Protein AF-0000000080285021 (afdb_homodimer)

Radius of gyration: 24.45 Å; Cα contacts (8 Å, |Δi|>4): 411; chains: 2; bounding box: 33×87×57 Å

InterPro domains:
  IPR049575 Anti-sigma factor RsiG/AmfC-like [cd21107] (28-171)
  IPR055209 RsiG-like domain [PF22802] (20-83)
  IPR055209 RsiG-like domain [PF22802] (119-180)

Foldseek 3Di:
DPDAQQPDDDLLNPLLHPCLLPPLVVDDPVVLVVSLVSLQLVLQQLLLLLLVLQLLLVLLVVLVVCVVVVHPDASVNCSVVSCVVSVNDDPPDPDPDDDRHHPCNVVSNQVLCVLLPNDDSNCSNVDDPVSSVVSNVSSVVVSVVSVVSSVSSVVSSVSSVVSVVVVVVVVVVVVVVVVVVVVPDDD/DPDAQAPDDDLLNPLLHDCLLPPLVVDDPVVLVVSLVSLVLVLQQLLLLLLVLQLLLVLLVVLVVCVVVVHPDASVNCSVVSCVVSVNDDPPDPDPDDDRHRPCNVVSNQVLCVLLPNDDSNCSNVDDPVSSVVSNVSSVVVSVVSVVSSVSSVVSSVSSVVSVVVVVVVVVVVVVVVVVVVVPDDD

Secondary structure (DSSP, 8-state):
-----TTSSSHHHHHTSTTTTTTGGGS-HHHHHHHHHHHHHHHHHHHHHHHHHHHHHHHHHHHHHHHHHT----HHHHHHHHHHHTT-SB------B-PPPPS-HHHHHHHHHHTTTS--GGGGGGS-HHHHHHHHHHHHHHHHHHHHHHHHHHHHHHHHHHHHHHHHHHHHHHHHHHHHHHHTS--/-----TTSSSHHHHHTSTTTTTTGGGS-HHHHHHHHHHHHHHHHHHHHHHHHHHHHHHHHHHHHHHHHHT----HHHHHHHHHHHTT-SB------B-----S-HHHHHHHHHHTTTS--GGGGGGS-HHHHHHHHHHHHHHHHHHHHHHHHHHHHHHHHHHHHHHHHHHHHHHHHHHHHHHHTS--

Nearest PDB structures (foldseek):
  6pfv-assembly3_E  TM=7.179E-01  e=1.101E-06  Streptomyces venezuelae ATCC 10712
  8f7n-assembly1_A-2  TM=3.269E-01  e=9.264E+00  Sinorhizobium meliloti
  8omv-assembly3_E-2  TM=2.770E-01  e=6.294E+00  Homo sapiens
  8omv-assembly3_E-2  TM=2.578E-01  e=6.625E+00  Homo sapiens

Organism: Amycolatopsis orientalis (NCBI:txid31958)

Solvent-accessible surface area (backbone atoms only — not comparable to full-atom values): 20432 Å² total; per-residue (Å²): 116,94,76,79,49,65,68,43,87,51,67,68,13,39,61,67,12,85,60,62,78,51,66,59,89,75,48,56,68,71,56,51,46,50,51,34,50,52,30,48,48,48,35,42,34,41,52,50,42,45,30,51,40,51,31,51,44,49,51,52,49,47,45,52,48,23,63,72,67,67,48,81,70,51,55,74,76,45,42,63,59,44,28,55,72,35,53,50,42,68,40,75,63,79,68,56,56,38,46,81,59,57,84,48,57,69,61,45,50,53,48,61,26,47,70,59,74,57,47,56,80,85,46,56,80,75,47,52,72,68,51,49,52,50,40,46,51,49,41,46,54,41,40,54,52,47,51,52,51,35,52,51,35,48,49,49,34,48,51,48,49,49,52,52,50,50,49,55,47,48,56,48,47,51,48,48,52,47,47,49,51,60,67,59,48,82,129,116,94,76,80,47,65,67,42,88,51,66,66,12,40,62,67,13,85,59,63,78,52,66,58,88,75,50,54,68,70,56,50,46,49,51,35,50,52,28,48,48,49,37,40,33,41,53,49,44,44,30,50,39,51,32,50,44,49,49,52,48,48,45,52,48,22,64,72,67,66,48,82,69,50,54,73,75,43,42,62,60,44,28,57,73,36,53,51,41,66,42,74,64,78,67,56,56,38,46,81,58,58,85,48,56,69,60,44,51,53,48,62,25,47,71,58,75,59,48,55,81,85,47,57,80,74,47,51,71,68,51,48,53,50,40,45,51,51,43,46,53,40,40,54,52,46,52,52,50,37,52,52,36,48,50,50,32,48,52,47,49,50,51,53,51,49,49,56,47,47,54,49,47,52,49,48,52,48,50,49,54,60,67,60,48,80,129

Sequence (374 aa):
MIEVRPGGRRRIDRVLGPGYLSDLGELPLSVLRERRDEAAQEETDLSYLRRLLHARIDIVRAEQERRSSGGERSVVERLAAILADNAIGPATGSGRHQRLEPSRAGEHRRFAEALIGDTDLSDVSTLSDEKLVSALDRYADEEVSVSSYRREVQGVMDTINAEIATRYRKGTASVDDLLDTERGGPEMIEVRPGGRRRIDRVLGPGYLSDLGELPLSVLRERRDEAAQEETDLSYLRRLLHARIDIVRAEQERRSSGGERSVVERLAAILADNAIGPATGSGRHQRLEPSRAGEHRRFAEALIGDTDLSDVSTLSDEKLVSALDRYADEEVSVSSYRREVQGVMDTINAEIATRYRKGTASVDDLLDTERGGPE

pLDDT: mean 80.67, std 15.26, range [31.56, 96.56]

Structure (mmCIF, N/CA/C/O backbone):
data_AF-0000000080285021-model_v1
#
loop_
_entity.id
_entity.type
_entity.pdbx_description
1 polymer 'Aerial mycelium formation protein'
#
loop_
_atom_site.group_PDB
_atom_site.id
_atom_site.type_symbol
_atom_site.label_atom_id
_atom_site.label_alt_id
_atom_site.label_comp_id
_atom_site.label_asym_id
_atom_site.label_entity_id
_atom_site.label_seq_id
_atom_site.pdbx_PDB_ins_code
_atom_site.Cartn_x
_atom_site.Cartn_y
_atom_site.Cartn_z
_atom_site.occupancy
_atom_site.B_iso_or_equiv
_atom_site.auth_seq_id
_atom_site.auth_comp_id
_atom_site.auth_asym_id
_atom_site.auth_atom_id
_atom_site.pdbx_PDB_model_num
ATOM 1 N N . MET A 1 1 ? 2.566 7.738 21.484 1 80.12 1 MET A N 1
ATOM 2 C CA . MET A 1 1 ? 3.232 7.16 20.312 1 80.12 1 MET A CA 1
ATOM 3 C C . MET A 1 1 ? 2.773 5.723 20.078 1 80.12 1 MET A C 1
ATOM 5 O O . MET A 1 1 ? 2.486 5 21.031 1 80.12 1 MET A O 1
ATOM 9 N N . ILE A 1 2 ? 2.486 5.438 18.797 1 82.31 2 ILE A N 1
ATOM 10 C CA . ILE A 1 2 ? 2.191 4.035 18.516 1 82.31 2 ILE A CA 1
ATOM 11 C C . ILE A 1 2 ? 3.34 3.16 19 1 82.31 2 ILE A C 1
ATOM 13 O O . ILE A 1 2 ? 4.512 3.488 18.797 1 82.31 2 ILE A O 1
ATOM 17 N N . GLU A 1 3 ? 3.104 2.379 19.984 1 84.56 3 GLU A N 1
ATOM 18 C CA . GLU A 1 3 ? 4.117 1.49 20.531 1 84.56 3 GLU A CA 1
ATOM 19 C C . GLU A 1 3 ? 3.975 0.074 19.984 1 84.56 3 GLU A C 1
ATOM 21 O O . GLU A 1 3 ? 2.863 -0.447 19.875 1 84.56 3 GLU A O 1
ATOM 26 N N . VAL A 1 4 ? 5.145 -0.375 19.562 1 89.38 4 VAL A N 1
ATOM 27 C CA . VAL A 1 4 ? 5.188 -1.758 19.094 1 89.38 4 VAL A CA 1
ATOM 28 C C . VAL A 1 4 ? 5.895 -2.627 20.141 1 89.38 4 VAL A C 1
ATOM 30 O O . VAL A 1 4 ? 6.957 -2.258 20.641 1 89.38 4 VAL A O 1
ATOM 33 N N . ARG A 1 5 ? 5.176 -3.65 20.516 1 90.19 5 ARG A N 1
ATOM 34 C CA . ARG A 1 5 ? 5.727 -4.66 21.422 1 90.19 5 ARG A CA 1
ATOM 35 C C . ARG A 1 5 ? 5.879 -6 20.703 1 90.19 5 ARG A C 1
ATOM 37 O O . ARG A 1 5 ? 4.941 -6.805 20.672 1 90.19 5 ARG A O 1
ATOM 44 N N . PRO A 1 6 ? 7.07 -6.234 20.266 1 83.81 6 PRO A N 1
ATOM 45 C CA . PRO A 1 6 ? 7.262 -7.48 19.516 1 83.81 6 PRO A CA 1
ATOM 46 C C . PRO A 1 6 ? 6.789 -8.711 20.297 1 83.81 6 PRO A C 1
ATOM 48 O O . PRO A 1 6 ? 7.137 -8.875 21.469 1 83.81 6 PRO A O 1
ATOM 51 N N . GLY A 1 7 ? 6.059 -9.562 19.688 1 81.06 7 GLY A N 1
ATOM 52 C CA . GLY A 1 7 ? 5.523 -10.75 20.328 1 81.06 7 GLY A CA 1
ATOM 53 C C . GLY A 1 7 ? 4.176 -10.516 20.984 1 81.06 7 GLY A C 1
ATOM 54 O O . GLY A 1 7 ? 3.576 -11.445 21.531 1 81.06 7 GLY A O 1
ATOM 55 N N . GLY A 1 8 ? 3.67 -9.367 20.984 1 87.62 8 GLY A N 1
ATOM 56 C CA . GLY A 1 8 ? 2.363 -9.039 21.531 1 87.62 8 GLY A CA 1
ATOM 57 C C . GLY A 1 8 ? 1.214 -9.578 20.703 1 87.62 8 GLY A C 1
ATOM 58 O O . GLY A 1 8 ? 1.43 -10.328 19.75 1 87.62 8 GLY A O 1
ATOM 59 N N . ARG A 1 9 ? -0.037 -9.195 21.156 1 88.5 9 ARG A N 1
ATOM 60 C CA . ARG A 1 9 ? -1.23 -9.773 20.562 1 88.5 9 ARG A CA 1
ATOM 61 C C . ARG A 1 9 ? -1.716 -8.93 19.375 1 88.5 9 ARG A C 1
ATOM 63 O O . ARG A 1 9 ? -2.383 -9.438 18.484 1 88.5 9 ARG A O 1
ATOM 70 N N . ARG A 1 10 ? -1.39 -7.695 19.312 1 93.38 10 ARG A N 1
ATOM 71 C CA . ARG A 1 10 ? -1.834 -6.844 18.219 1 93.38 10 ARG A CA 1
ATOM 72 C C . ARG A 1 10 ? -1.174 -7.254 16.906 1 93.38 10 ARG A C 1
ATOM 74 O O . ARG A 1 10 ? -0.091 -7.844 16.906 1 93.38 10 ARG A O 1
ATOM 81 N N . ARG A 1 11 ? -1.803 -6.902 15.828 1 94.31 11 ARG A N 1
ATOM 82 C CA . ARG A 1 11 ? -1.307 -7.309 14.523 1 94.31 11 ARG A CA 1
ATOM 83 C C . ARG A 1 11 ? 0.101 -6.773 14.273 1 94.31 11 ARG A C 1
ATOM 85 O O . ARG A 1 11 ? 0.984 -7.512 13.836 1 94.31 11 ARG A O 1
ATOM 92 N N . ILE A 1 12 ? 0.267 -5.496 14.586 1 94.94 12 ILE A N 1
ATOM 93 C CA . ILE A 1 12 ? 1.57 -4.891 14.344 1 94.94 12 ILE A CA 1
ATOM 94 C C . ILE A 1 12 ? 2.637 -5.605 15.172 1 94.94 12 ILE A C 1
ATOM 96 O O . ILE A 1 12 ? 3.766 -5.793 14.711 1 94.94 12 ILE A O 1
ATOM 100 N N . ASP A 1 13 ? 2.309 -6.016 16.344 1 95.94 13 ASP A N 1
ATOM 101 C CA . ASP A 1 13 ? 3.246 -6.711 17.219 1 95.94 13 ASP A CA 1
ATOM 102 C C . ASP A 1 13 ? 3.619 -8.078 16.656 1 95.94 13 ASP A C 1
ATOM 104 O O . ASP A 1 13 ? 4.766 -8.516 16.781 1 95.94 13 ASP A O 1
ATOM 108 N N . ARG A 1 14 ? 2.682 -8.742 16.047 1 95.38 14 ARG A N 1
ATOM 109 C CA . ARG A 1 14 ? 2.938 -10.047 15.445 1 95.38 14 ARG A CA 1
ATOM 110 C C . ARG A 1 14 ? 3.777 -9.906 14.18 1 95.38 14 ARG A C 1
ATOM 112 O O . ARG A 1 14 ? 4.789 -10.586 14.023 1 95.38 14 ARG A O 1
ATOM 119 N N . VAL A 1 15 ? 3.377 -8.953 13.375 1 96.56 15 VAL A N 1
ATOM 120 C CA . VAL A 1 15 ? 3.996 -8.773 12.062 1 96.56 15 VAL A CA 1
ATOM 121 C C . VAL A 1 15 ? 5.453 -8.352 12.234 1 96.56 15 VAL A C 1
ATOM 123 O O . VAL A 1 15 ? 6.32 -8.75 11.453 1 96.56 15 VAL A O 1
ATOM 126 N N . LEU A 1 16 ? 5.703 -7.57 13.25 1 96.44 16 LEU A N 1
ATOM 127 C CA . LEU A 1 16 ? 7.059 -7.074 13.469 1 96.44 16 LEU A CA 1
ATOM 128 C C . LEU A 1 16 ? 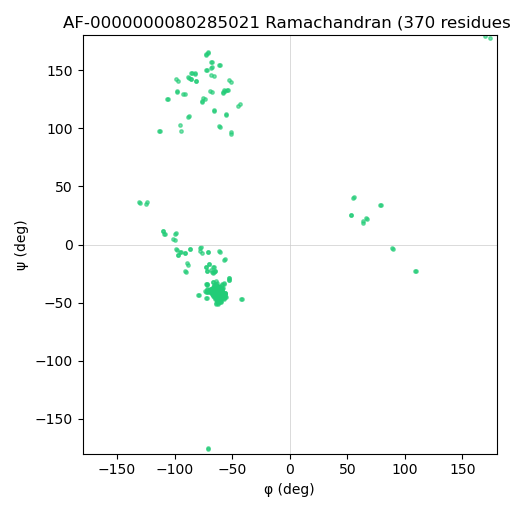7.773 -7.891 14.531 1 96.44 16 LEU A C 1
ATOM 130 O O . LEU A 1 16 ? 8.875 -7.531 14.961 1 96.44 16 LEU A O 1
ATOM 134 N N . GLY A 1 17 ? 7.121 -8.914 15 1 94.12 17 GLY A N 1
ATOM 135 C CA . GLY A 1 17 ? 7.727 -9.758 16.016 1 94.12 17 GLY A CA 1
ATOM 136 C C . GLY A 1 17 ? 8.836 -10.641 15.484 1 94.12 17 GLY A C 1
ATOM 137 O O . GLY A 1 17 ? 8.898 -10.898 14.281 1 94.12 17 GLY A O 1
ATOM 138 N N . PRO A 1 18 ? 9.508 -11.055 16.594 1 88.44 18 PRO A N 1
ATOM 139 C CA . PRO A 1 18 ? 10.562 -11.984 16.172 1 88.44 18 PRO A CA 1
ATOM 140 C C . PRO A 1 18 ? 10.008 -13.305 15.656 1 88.44 18 PRO A C 1
ATOM 142 O O . PRO A 1 18 ? 8.969 -13.773 16.125 1 88.44 18 PRO A O 1
ATOM 145 N N . GLY A 1 19 ? 10.328 -13.836 14.648 1 91.38 19 GLY A N 1
ATOM 146 C CA . GLY A 1 19 ? 9.93 -15.133 14.133 1 91.38 19 GLY A CA 1
ATOM 147 C C . GLY A 1 19 ? 9 -15.047 12.938 1 91.38 19 GLY A C 1
ATOM 148 O O . GLY A 1 19 ? 8.781 -16.031 12.242 1 91.38 19 GLY A O 1
ATOM 149 N N . TYR A 1 20 ? 8.32 -13.852 12.852 1 94.94 20 TYR A N 1
ATOM 150 C CA . TYR A 1 20 ? 7.348 -13.711 11.773 1 94.94 20 TYR A CA 1
ATOM 151 C C . TYR A 1 20 ? 7.969 -14.039 10.422 1 94.94 20 TYR A C 1
ATOM 153 O O . TYR A 1 20 ? 7.297 -14.57 9.539 1 94.94 20 TYR A O 1
ATOM 161 N N . LEU A 1 21 ? 9.266 -13.797 10.328 1 95.81 21 LEU A N 1
ATOM 162 C CA . LEU A 1 21 ? 9.969 -14.031 9.078 1 95.81 21 LEU A CA 1
ATOM 163 C C . LEU A 1 21 ? 10.914 -15.219 9.195 1 95.81 21 LEU A C 1
ATOM 165 O O . LEU A 1 21 ? 11.773 -15.43 8.336 1 95.81 21 LEU A O 1
ATOM 169 N N . SER A 1 22 ? 10.742 -15.914 10.258 1 93.56 22 SER A N 1
ATOM 170 C CA . SER A 1 22 ? 11.633 -17.047 10.453 1 93.56 22 SER A CA 1
ATOM 171 C C . SER A 1 22 ? 11.172 -18.266 9.656 1 93.56 22 SER A C 1
ATOM 173 O O . SER A 1 22 ? 9.977 -18.531 9.562 1 93.56 22 SER A O 1
ATOM 175 N N . ASP A 1 23 ? 12.07 -19 9.078 1 93.44 23 ASP A N 1
ATOM 176 C CA . ASP A 1 23 ? 11.891 -20.297 8.43 1 93.44 23 ASP A CA 1
ATOM 177 C C . ASP A 1 23 ? 10.82 -20.219 7.348 1 93.44 23 ASP A C 1
ATOM 179 O O . ASP A 1 23 ? 9.961 -21.094 7.258 1 93.44 23 ASP A O 1
ATOM 183 N N . LEU A 1 24 ? 10.789 -19.188 6.605 1 94 24 LEU A N 1
ATOM 184 C CA . LEU A 1 24 ? 9.789 -18.984 5.559 1 94 24 LEU A CA 1
ATOM 185 C C . LEU A 1 24 ? 9.844 -20.125 4.539 1 94 24 LEU A C 1
ATOM 187 O O . LEU A 1 24 ? 8.805 -20.547 4.035 1 94 24 LEU A O 1
ATOM 191 N N . GLY A 1 25 ? 11.023 -20.609 4.312 1 91.62 25 GLY A N 1
ATOM 192 C CA . GLY A 1 25 ? 11.203 -21.672 3.338 1 91.62 25 GLY A CA 1
ATOM 193 C C . GLY A 1 25 ? 10.539 -22.969 3.746 1 91.62 25 GLY A C 1
ATOM 194 O O . GLY A 1 25 ? 10.266 -23.828 2.898 1 91.62 25 GLY A O 1
ATOM 195 N N . GLU A 1 26 ? 10.273 -23.062 5 1 93.69 26 GLU A N 1
ATOM 196 C CA . GLU A 1 26 ? 9.688 -24.297 5.512 1 93.69 26 GLU A CA 1
ATOM 197 C C . GLU A 1 26 ? 8.172 -24.172 5.637 1 93.69 26 GLU A C 1
ATOM 199 O O . GLU A 1 26 ? 7.484 -25.172 5.84 1 93.69 26 GLU A O 1
ATOM 204 N N . LEU A 1 27 ? 7.621 -23.016 5.477 1 93.38 27 LEU A N 1
ATOM 205 C CA . LEU A 1 27 ? 6.191 -22.797 5.652 1 93.38 27 LEU A CA 1
ATOM 206 C C . LEU A 1 27 ? 5.43 -23.109 4.371 1 93.38 27 LEU A C 1
ATOM 208 O O . LEU A 1 27 ? 5.914 -22.844 3.27 1 93.38 27 LEU A O 1
ATOM 212 N N . PRO A 1 28 ? 4.219 -23.703 4.602 1 91.38 28 PRO A N 1
ATOM 213 C CA . PRO A 1 28 ? 3.369 -23.875 3.424 1 91.38 28 PRO A CA 1
ATOM 214 C C . PRO A 1 28 ? 3.004 -22.547 2.762 1 91.38 28 PRO A C 1
ATOM 216 O O . PRO A 1 28 ? 2.949 -21.5 3.432 1 91.38 28 PRO A O 1
ATOM 219 N N . LEU A 1 29 ? 2.703 -22.562 1.437 1 87.81 29 LEU A N 1
ATOM 220 C CA . LEU A 1 29 ? 2.369 -21.375 0.664 1 87.81 29 LEU A CA 1
ATOM 221 C C . LEU A 1 29 ? 1.15 -20.672 1.25 1 87.81 29 LEU A C 1
ATOM 223 O O . LEU A 1 29 ? 1.087 -19.438 1.263 1 87.81 29 LEU A O 1
ATOM 227 N N . SER A 1 30 ? 0.177 -21.516 1.722 1 87.06 30 SER A N 1
ATOM 228 C CA . SER A 1 30 ? -1.031 -20.938 2.303 1 87.06 30 SER A CA 1
ATOM 229 C C . SER A 1 30 ? -0.704 -20.094 3.521 1 87.06 30 SER A C 1
ATOM 231 O O . SER A 1 30 ? -1.289 -19.016 3.711 1 87.06 30 SER A O 1
ATOM 233 N N . VAL A 1 31 ? 0.265 -20.547 4.266 1 92.19 31 VAL A N 1
ATOM 234 C CA . VAL A 1 31 ? 0.663 -19.797 5.457 1 92.19 31 VAL A CA 1
ATOM 235 C C . VAL A 1 31 ? 1.426 -18.547 5.051 1 92.19 31 VAL A C 1
ATOM 237 O O . VAL A 1 31 ? 1.236 -17.469 5.645 1 92.19 31 VAL A O 1
ATOM 240 N N . LEU A 1 32 ? 2.283 -18.609 4.055 1 93.56 32 LEU A N 1
ATOM 241 C CA . LEU A 1 32 ? 2.994 -17.453 3.541 1 93.56 32 LEU A CA 1
ATOM 242 C C . LEU A 1 32 ? 2.014 -16.391 3.055 1 93.56 32 LEU A C 1
ATOM 244 O O . LEU A 1 32 ? 2.172 -15.203 3.361 1 93.56 32 LEU A O 1
ATOM 248 N N . ARG A 1 33 ? 0.978 -16.844 2.414 1 89.38 33 ARG A N 1
ATOM 249 C CA . ARG A 1 33 ? -0.019 -15.914 1.894 1 89.38 33 ARG A CA 1
ATOM 250 C C . ARG A 1 33 ? -0.798 -15.258 3.027 1 89.38 33 ARG A C 1
ATOM 252 O O . ARG A 1 33 ? -1.115 -14.062 2.961 1 89.38 33 ARG A O 1
ATOM 259 N N . GLU A 1 34 ? -1.089 -16.062 3.961 1 91.44 34 GLU A N 1
ATOM 260 C CA . GLU A 1 34 ? -1.776 -15.508 5.129 1 91.44 34 GLU A CA 1
ATOM 261 C C . GLU A 1 34 ? -0.93 -14.438 5.816 1 91.44 34 GLU A C 1
ATOM 263 O O . GLU A 1 34 ? -1.44 -13.383 6.191 1 91.44 34 GLU A O 1
ATOM 268 N N . ARG A 1 35 ? 0.333 -14.734 5.969 1 94.62 35 ARG A N 1
ATOM 269 C CA . ARG A 1 35 ? 1.237 -13.773 6.598 1 94.62 35 ARG A CA 1
ATOM 270 C C . ARG A 1 35 ? 1.387 -12.516 5.742 1 94.62 35 ARG A C 1
ATOM 272 O O . ARG A 1 35 ? 1.406 -11.406 6.27 1 94.62 35 ARG A O 1
ATOM 279 N N . ARG A 1 36 ? 1.523 -12.703 4.504 1 92.62 36 ARG A N 1
ATOM 280 C CA . ARG A 1 36 ? 1.589 -11.57 3.588 1 92.62 36 ARG A CA 1
ATOM 281 C C . ARG A 1 36 ? 0.347 -10.695 3.713 1 92.62 36 ARG A C 1
ATOM 283 O O . ARG A 1 36 ? 0.451 -9.469 3.795 1 92.62 36 ARG A O 1
ATOM 290 N N . ASP A 1 37 ? -0.804 -11.312 3.754 1 89.31 37 ASP A N 1
ATOM 291 C CA . ASP A 1 37 ? -2.068 -10.594 3.82 1 89.31 37 ASP A CA 1
ATOM 292 C C . ASP A 1 37 ? -2.193 -9.82 5.137 1 89.31 37 ASP A C 1
ATOM 294 O O . ASP A 1 37 ? -2.705 -8.703 5.16 1 89.31 37 ASP A O 1
ATOM 298 N N . GLU A 1 38 ? -1.737 -10.5 6.148 1 93.38 38 GLU A N 1
ATOM 299 C CA . GLU A 1 38 ? -1.742 -9.844 7.445 1 93.38 38 GLU A CA 1
ATOM 300 C C . GLU A 1 38 ? -0.838 -8.609 7.445 1 93.38 38 GLU A C 1
ATOM 302 O O . GLU A 1 38 ? -1.223 -7.551 7.938 1 93.38 38 GLU A O 1
ATOM 307 N N . ALA A 1 39 ? 0.323 -8.742 6.898 1 95.06 39 ALA A N 1
ATOM 308 C CA . ALA A 1 39 ? 1.257 -7.621 6.805 1 95.06 39 ALA A CA 1
ATOM 309 C C . ALA A 1 39 ? 0.7 -6.512 5.914 1 95.06 39 ALA A C 1
ATOM 311 O O . ALA A 1 39 ? 0.827 -5.328 6.234 1 95.06 39 ALA A O 1
ATOM 312 N N . ALA A 1 40 ? 0.064 -6.926 4.871 1 90.19 40 ALA A N 1
ATOM 313 C CA . ALA A 1 40 ? -0.53 -5.965 3.945 1 90.19 40 ALA A CA 1
ATOM 314 C C . ALA A 1 40 ? -1.65 -5.176 4.617 1 90.19 40 ALA A C 1
ATOM 316 O O . ALA A 1 40 ? -1.78 -3.969 4.41 1 90.19 40 ALA A O 1
ATOM 317 N N . GLN A 1 41 ? -2.428 -5.863 5.383 1 90.25 41 GLN A N 1
ATOM 318 C CA . GLN A 1 41 ? -3.496 -5.191 6.117 1 90.25 41 GLN A CA 1
ATOM 319 C C . GLN A 1 41 ? -2.93 -4.191 7.121 1 90.25 41 GLN A C 1
ATOM 321 O O . GLN A 1 41 ? -3.445 -3.08 7.254 1 90.25 41 GLN A O 1
ATOM 326 N N . GLU A 1 42 ? -1.886 -4.621 7.758 1 93.06 42 GLU A N 1
ATOM 327 C CA . GLU A 1 42 ? -1.244 -3.711 8.703 1 93.06 42 GLU A CA 1
ATOM 328 C C . GLU A 1 42 ? -0.683 -2.482 7.992 1 93.06 42 GLU A C 1
ATOM 330 O O . GLU A 1 42 ? -0.815 -1.359 8.484 1 93.06 42 GLU A O 1
ATOM 335 N N . GLU A 1 43 ? -0.022 -2.689 6.875 1 92.06 43 GLU A N 1
ATOM 336 C CA . GLU A 1 43 ? 0.507 -1.59 6.07 1 92.06 43 GLU A CA 1
ATOM 337 C C . GLU A 1 43 ? -0.598 -0.616 5.672 1 92.06 43 GLU A C 1
ATOM 339 O O . GLU A 1 43 ? -0.412 0.601 5.73 1 92.06 43 GLU A O 1
ATOM 344 N N . THR A 1 44 ? -1.769 -1.126 5.285 1 87.94 44 THR A N 1
ATOM 345 C CA . THR A 1 44 ? -2.918 -0.312 4.902 1 87.94 44 THR A CA 1
ATOM 346 C C . THR A 1 44 ? -3.404 0.522 6.086 1 87.94 44 THR A C 1
ATOM 348 O O . THR A 1 44 ? -3.703 1.709 5.934 1 87.94 44 THR A O 1
ATOM 351 N N . ASP A 1 45 ? -3.482 -0.122 7.207 1 89.88 45 ASP A N 1
ATOM 352 C CA . ASP A 1 45 ? -3.92 0.578 8.414 1 89.88 45 ASP A CA 1
ATOM 353 C C . ASP A 1 45 ? -2.947 1.696 8.781 1 89.88 45 ASP A C 1
ATOM 355 O O . ASP A 1 45 ? -3.367 2.812 9.094 1 89.88 45 ASP A O 1
ATOM 359 N N . LEU A 1 46 ? -1.65 1.414 8.711 1 92.06 46 LEU A N 1
ATOM 360 C CA . LEU A 1 46 ? -0.646 2.418 9.047 1 92.06 46 LEU A CA 1
ATOM 361 C C . LEU A 1 46 ? -0.637 3.541 8.016 1 92.06 46 LEU A C 1
ATOM 363 O O . LEU A 1 46 ? -0.426 4.707 8.359 1 92.06 46 LEU A O 1
ATOM 367 N N . SER A 1 47 ? -0.81 3.195 6.812 1 88.31 47 SER A N 1
ATOM 368 C CA . SER A 1 47 ? -0.913 4.199 5.754 1 88.31 47 SER A CA 1
ATOM 369 C C . SER A 1 47 ? -2.082 5.145 6.004 1 88.31 47 SER A C 1
ATOM 371 O O . SER A 1 47 ? -1.953 6.359 5.828 1 88.31 47 SER A O 1
ATOM 373 N N . TYR A 1 48 ? -3.176 4.605 6.422 1 87.12 48 TYR A N 1
ATOM 374 C CA . TYR A 1 48 ? -4.332 5.422 6.773 1 87.12 48 TYR A CA 1
ATOM 375 C C . TYR A 1 48 ? -4.012 6.348 7.938 1 87.12 48 TYR A C 1
ATOM 377 O O . TYR A 1 48 ? -4.328 7.539 7.895 1 87.12 48 TYR A O 1
ATOM 385 N N . LEU A 1 49 ? -3.439 5.863 8.922 1 90.31 49 LEU A N 1
ATOM 386 C CA . LEU A 1 49 ? -3.076 6.668 10.086 1 90.31 49 LEU A CA 1
ATOM 387 C C . LEU A 1 49 ? -2.133 7.797 9.688 1 90.31 49 LEU A C 1
ATOM 389 O O . LEU A 1 49 ? -2.275 8.93 10.164 1 90.31 49 LEU A O 1
ATOM 393 N N . ARG A 1 50 ? -1.229 7.465 8.875 1 90.88 50 ARG A N 1
ATOM 394 C CA . ARG A 1 50 ? -0.301 8.492 8.406 1 90.88 50 ARG A CA 1
ATOM 395 C C . ARG A 1 50 ? -1.044 9.617 7.695 1 90.88 50 ARG A C 1
ATOM 397 O O . ARG A 1 50 ? -0.752 10.797 7.918 1 90.88 50 ARG A O 1
ATOM 404 N N . ARG A 1 51 ? -1.983 9.297 6.859 1 86.94 51 ARG A N 1
ATOM 405 C CA . ARG A 1 51 ? -2.777 10.297 6.16 1 86.94 51 ARG A CA 1
ATOM 406 C C . ARG A 1 51 ? -3.598 11.133 7.141 1 86.94 51 ARG A C 1
ATOM 408 O O . ARG A 1 51 ? -3.744 12.344 6.965 1 86.94 51 ARG A O 1
ATOM 415 N N . LEU A 1 52 ? -4.117 10.453 8.125 1 87.56 52 LEU A N 1
ATOM 416 C CA . LEU A 1 52 ? -4.859 11.141 9.172 1 87.56 52 LEU A CA 1
ATOM 417 C C . LEU A 1 52 ? -3.971 12.156 9.883 1 87.56 52 LEU A C 1
ATOM 419 O O . LEU A 1 52 ? -4.391 13.297 10.125 1 87.56 52 LEU A O 1
ATOM 423 N N . LEU A 1 53 ? -2.785 11.773 10.195 1 91.06 53 LEU A N 1
ATOM 424 C CA . LEU A 1 53 ? -1.855 12.664 10.891 1 91.06 53 LEU A CA 1
ATOM 425 C C . LEU A 1 53 ? -1.463 13.836 10 1 91.06 53 LEU A C 1
ATOM 427 O O . LEU A 1 53 ? -1.388 14.977 10.469 1 91.06 53 LEU A O 1
ATOM 431 N N . HIS A 1 54 ? -1.278 13.602 8.766 1 89 54 HIS A N 1
ATOM 432 C CA . HIS A 1 54 ? -1.02 14.672 7.812 1 89 54 HIS A CA 1
ATOM 433 C C . HIS A 1 54 ? -2.172 15.672 7.789 1 89 54 HIS A C 1
ATOM 435 O O . HIS A 1 54 ? -1.95 16.891 7.816 1 89 54 HIS A O 1
ATOM 441 N N . ALA A 1 55 ? -3.322 15.086 7.742 1 86.75 55 ALA A N 1
ATOM 442 C CA . ALA A 1 55 ? -4.5 15.945 7.723 1 86.75 55 ALA A CA 1
ATOM 443 C C . ALA A 1 55 ? -4.57 16.812 8.984 1 86.75 55 ALA A C 1
ATOM 445 O O . ALA A 1 55 ? -4.879 18 8.914 1 86.75 55 ALA A O 1
ATOM 446 N N . ARG A 1 56 ? -4.246 16.234 10.094 1 88.31 56 ARG A N 1
ATOM 447 C CA . ARG A 1 56 ? -4.273 16.969 11.359 1 88.31 56 ARG A CA 1
ATOM 448 C C . ARG A 1 56 ? -3.211 18.062 11.375 1 88.31 56 ARG A C 1
ATOM 450 O O . ARG A 1 56 ? -3.475 19.188 11.812 1 88.31 56 ARG A O 1
ATOM 457 N N . ILE A 1 57 ? -2.125 17.703 10.938 1 90.5 57 ILE A N 1
ATOM 458 C CA . ILE A 1 57 ? -1.052 18.688 10.844 1 90.5 57 ILE A CA 1
ATOM 459 C C . ILE A 1 57 ? -1.485 19.844 9.953 1 90.5 57 ILE A C 1
ATOM 461 O O . ILE A 1 57 ? -1.318 21.016 10.312 1 90.5 57 ILE A O 1
ATOM 465 N N . ASP A 1 58 ? -2.082 19.562 8.859 1 88.62 58 ASP A N 1
ATOM 466 C CA . ASP A 1 58 ? -2.527 20.578 7.918 1 88.62 58 ASP A CA 1
ATOM 467 C C . ASP A 1 58 ? -3.598 21.484 8.539 1 88.62 58 ASP A C 1
ATOM 469 O O . ASP A 1 58 ? -3.645 22.672 8.273 1 88.62 58 ASP A O 1
ATOM 473 N N . ILE A 1 59 ? -4.395 20.844 9.281 1 86.19 59 ILE A N 1
ATOM 474 C CA . ILE A 1 59 ? -5.465 21.594 9.93 1 86.19 59 ILE A CA 1
ATOM 475 C C . ILE A 1 59 ? -4.867 22.594 10.922 1 86.19 59 ILE A C 1
ATOM 477 O O . ILE A 1 59 ? -5.266 23.766 10.953 1 86.19 59 ILE A O 1
ATOM 481 N N . VAL A 1 60 ? -3.971 22.203 11.711 1 88.94 60 VAL A N 1
ATOM 482 C CA . VAL A 1 60 ? -3.328 23.078 12.688 1 88.94 60 VAL A CA 1
ATOM 483 C C . VAL A 1 60 ? -2.566 24.188 11.961 1 88.94 60 VAL A C 1
ATOM 485 O O . VAL A 1 60 ? -2.646 25.344 12.344 1 88.94 60 VAL A O 1
ATOM 488 N N . ARG A 1 61 ? -1.931 23.875 10.945 1 88 61 ARG A N 1
ATOM 489 C CA . ARG A 1 61 ? -1.175 24.859 10.18 1 88 61 ARG A CA 1
ATOM 490 C C . ARG A 1 61 ? -2.105 25.875 9.523 1 88 61 ARG A C 1
ATOM 492 O O . ARG A 1 61 ? -1.77 27.047 9.414 1 88 61 ARG A O 1
ATOM 499 N N . ALA A 1 62 ? -3.168 25.312 9.008 1 85.62 62 ALA A N 1
ATOM 500 C CA . ALA A 1 62 ? -4.16 26.219 8.43 1 85.62 62 ALA A CA 1
ATOM 501 C C . ALA A 1 62 ? -4.633 27.25 9.461 1 85.62 62 ALA A C 1
ATOM 503 O O . ALA A 1 62 ? -4.816 28.422 9.141 1 85.62 62 ALA A O 1
ATOM 504 N N . GLU A 1 63 ? -4.855 26.781 10.688 1 87.62 63 GLU A N 1
ATOM 505 C CA . GLU A 1 63 ? -5.281 27.672 11.758 1 87.62 63 GLU A CA 1
ATOM 506 C C . GLU A 1 63 ? -4.184 28.688 12.094 1 87.62 63 GLU A C 1
ATOM 508 O O . GLU A 1 63 ? -4.469 29.859 12.312 1 87.62 63 GLU A O 1
ATOM 513 N N . GLN A 1 64 ? -3.045 28.25 12.102 1 87.25 64 GLN A N 1
ATOM 514 C CA . GLN A 1 64 ? -1.931 29.156 12.367 1 87.25 64 GLN A CA 1
ATOM 515 C C . GLN A 1 64 ? -1.81 30.219 11.281 1 87.25 64 GLN A C 1
ATOM 517 O O . GLN A 1 64 ? -1.578 31.391 11.57 1 87.25 64 GLN A O 1
ATOM 522 N N . GLU A 1 65 ? -1.924 29.812 10.094 1 85.5 65 GLU A N 1
ATOM 523 C CA . GLU A 1 65 ? -1.854 30.734 8.961 1 85.5 65 GLU A CA 1
ATOM 524 C C . GLU A 1 65 ? -2.99 31.75 9.008 1 85.5 65 GLU A C 1
ATOM 526 O O . GLU A 1 65 ? -2.785 32.938 8.727 1 85.5 65 GLU A O 1
ATOM 531 N N . ARG A 1 66 ? -4.117 31.25 9.281 1 86.69 66 ARG A N 1
ATOM 532 C CA . ARG A 1 66 ? -5.277 32.125 9.391 1 86.69 66 ARG A CA 1
ATOM 533 C C . ARG A 1 66 ? -5.039 33.219 10.43 1 86.69 66 ARG A C 1
ATOM 535 O O . ARG A 1 66 ? -5.344 34.375 10.195 1 86.69 66 ARG A O 1
ATOM 542 N N . ARG A 1 67 ? -4.508 32.875 11.539 1 86.12 67 ARG A N 1
ATOM 543 C CA . ARG A 1 67 ? -4.238 33.812 12.609 1 86.12 67 ARG A CA 1
ATOM 544 C C . ARG A 1 67 ? -3.162 34.812 12.203 1 86.12 67 ARG A C 1
ATOM 546 O O . ARG A 1 67 ? -3.246 36 12.539 1 86.12 67 ARG A O 1
ATOM 553 N N . SER A 1 68 ? -2.24 34.344 11.578 1 85.88 68 SER A N 1
ATOM 554 C CA . SER A 1 68 ? -1.13 35.219 11.195 1 85.88 68 SER A CA 1
ATOM 555 C C . SER A 1 68 ? -1.541 36.188 10.094 1 85.88 68 SER A C 1
ATOM 557 O O . SER A 1 68 ? -1.052 37.312 10.039 1 85.88 68 SER A O 1
ATOM 559 N N . SER A 1 69 ? -2.307 35.75 9.195 1 83 69 SER A N 1
ATOM 560 C CA . SER A 1 69 ? -2.713 36.562 8.055 1 83 69 SER A CA 1
ATOM 561 C C . SER A 1 69 ? -3.947 37.406 8.383 1 83 69 SER A C 1
ATOM 563 O O . SER A 1 69 ? -4.316 38.281 7.629 1 83 69 SER A O 1
ATOM 565 N N . GLY A 1 70 ? -4.438 37.219 9.5 1 79.12 70 GLY A N 1
ATOM 566 C CA . GLY A 1 70 ? -5.691 37.875 9.828 1 79.12 70 GLY A CA 1
ATOM 567 C C . GLY A 1 70 ? -6.848 37.406 8.953 1 79.12 70 GLY A C 1
ATOM 568 O O . GLY A 1 70 ? -7.785 38.188 8.711 1 79.12 70 GLY A O 1
ATOM 569 N N . GLY A 1 71 ? -6.605 36.312 8.398 1 69.62 71 GLY A N 1
ATOM 570 C CA . GLY A 1 71 ? -7.59 35.781 7.457 1 69.62 71 GLY A CA 1
ATOM 571 C C . GLY A 1 71 ? -8.898 35.406 8.117 1 69.62 71 GLY A C 1
ATOM 572 O O . GLY A 1 71 ? -8.93 35.094 9.312 1 69.62 71 GLY A O 1
ATOM 573 N N . GLU A 1 72 ? -9.953 35.656 7.312 1 66.81 72 GLU A N 1
ATOM 574 C CA . GLU A 1 72 ? -11.312 35.406 7.789 1 66.81 72 GLU A CA 1
ATOM 575 C C . GLU A 1 72 ? -11.742 33.969 7.512 1 66.81 72 GLU A C 1
ATOM 577 O O . GLU A 1 72 ? -12.695 33.469 8.117 1 66.81 72 GLU A O 1
ATOM 582 N N . ARG A 1 73 ? -11.008 33.281 6.586 1 70.25 73 ARG A N 1
ATOM 583 C CA . ARG A 1 73 ? -11.531 31.938 6.324 1 70.25 73 ARG A CA 1
ATOM 584 C C . ARG A 1 73 ? -11.227 31 7.48 1 70.25 73 ARG A C 1
ATOM 586 O O . ARG A 1 73 ? -10.062 30.844 7.879 1 70.25 73 ARG A O 1
ATOM 593 N N . SER A 1 74 ? -12.383 30.438 7.902 1 73.25 74 SER A N 1
ATOM 594 C CA . SER A 1 74 ? -12.273 29.516 9.023 1 73.25 74 SER A CA 1
ATOM 595 C C . SER A 1 74 ? -11.617 28.203 8.602 1 73.25 74 SER A C 1
ATOM 597 O O . SER A 1 74 ? -11.609 27.859 7.414 1 73.25 74 SER A O 1
ATOM 599 N N . VAL A 1 75 ? -10.953 27.562 9.43 1 77.94 75 VAL A N 1
ATOM 600 C CA . VAL A 1 75 ? -10.359 26.25 9.234 1 77.94 75 VAL A CA 1
ATOM 601 C C . VAL A 1 75 ? -11.43 25.266 8.75 1 77.94 75 VAL A C 1
ATOM 603 O O . VAL A 1 75 ? -11.148 24.391 7.941 1 77.94 75 VAL A O 1
ATOM 606 N N . VAL A 1 76 ? -12.617 25.531 9.188 1 71.56 76 VAL A N 1
ATOM 607 C CA . VAL A 1 76 ? -13.727 24.656 8.82 1 71.56 76 VAL A CA 1
ATOM 608 C C . VAL A 1 76 ? -13.984 24.766 7.316 1 71.56 76 VAL A C 1
ATOM 610 O O . VAL A 1 76 ? -14.289 23.766 6.66 1 71.56 76 VAL A O 1
ATOM 613 N N . GLU A 1 77 ? -13.758 25.891 6.777 1 77.06 77 GLU A N 1
ATOM 614 C CA . GLU A 1 77 ? -13.961 26.094 5.348 1 77.06 77 GLU A CA 1
ATOM 615 C C . GLU A 1 77 ? -12.883 25.375 4.531 1 77.06 77 GLU A C 1
ATOM 617 O O . GLU A 1 77 ? -13.117 25.016 3.375 1 77.06 77 GLU A O 1
ATOM 622 N N . ARG A 1 78 ? -11.781 25.156 5.234 1 82.19 78 ARG A N 1
ATOM 623 C CA . ARG A 1 78 ? -10.648 24.531 4.543 1 82.19 78 ARG A CA 1
ATOM 624 C C . ARG A 1 78 ? -10.594 23.031 4.812 1 82.19 78 ARG A C 1
ATOM 626 O O . ARG A 1 78 ? -9.844 22.312 4.16 1 82.19 78 ARG A O 1
ATOM 633 N N . LEU A 1 79 ? -11.453 22.578 5.641 1 79.38 79 LEU A N 1
ATOM 634 C CA . LEU A 1 79 ? -11.406 21.188 6.109 1 79.38 79 LEU A CA 1
ATOM 635 C C . LEU A 1 79 ? -11.617 20.219 4.953 1 79.38 79 LEU A C 1
ATOM 637 O O . LEU A 1 79 ? -10.883 19.25 4.816 1 79.38 79 LEU A O 1
ATOM 641 N N . ALA A 1 80 ? -12.531 20.547 4.121 1 75.75 80 ALA A N 1
ATOM 642 C CA . ALA A 1 80 ? -12.82 19.656 3 1 75.75 80 ALA A CA 1
ATOM 643 C C . ALA A 1 80 ? -11.609 19.516 2.088 1 75.75 80 ALA A C 1
ATOM 645 O O . ALA A 1 80 ? -11.266 18.406 1.683 1 75.75 80 ALA A O 1
ATOM 646 N N . ALA A 1 81 ? -11 20.594 1.803 1 81 81 ALA A N 1
ATOM 647 C CA . ALA A 1 81 ? -9.828 20.578 0.933 1 81 81 ALA A CA 1
ATOM 648 C C . ALA A 1 81 ? -8.664 19.828 1.583 1 81 81 ALA A C 1
ATOM 650 O O . ALA A 1 81 ? -7.961 19.078 0.917 1 81 81 ALA A O 1
ATOM 651 N N . ILE A 1 82 ? -8.461 20.016 2.895 1 82.69 82 ILE A N 1
ATOM 652 C CA . ILE A 1 82 ? -7.383 19.359 3.627 1 82.69 82 ILE A CA 1
ATOM 653 C C . ILE A 1 82 ? -7.594 17.859 3.627 1 82.69 82 ILE A C 1
ATOM 655 O O . ILE A 1 82 ? -6.648 17.094 3.412 1 82.69 82 ILE A O 1
ATOM 659 N N . LEU A 1 83 ? -8.844 17.469 3.83 1 77.81 83 LEU A N 1
ATOM 660 C CA . LEU A 1 83 ? -9.148 16.031 3.855 1 77.81 83 LEU A CA 1
ATOM 661 C C . LEU A 1 83 ? -8.961 15.414 2.473 1 77.81 83 LEU A C 1
ATOM 663 O O . LEU A 1 83 ? -8.43 14.312 2.35 1 77.81 83 LEU A O 1
ATOM 667 N N . ALA A 1 84 ? -9.367 16.078 1.446 1 76.69 84 ALA A N 1
ATOM 668 C CA . ALA A 1 84 ? -9.195 15.609 0.072 1 76.69 84 ALA A CA 1
ATOM 669 C C . ALA A 1 84 ? -7.711 15.477 -0.278 1 76.69 84 ALA A C 1
ATOM 671 O O . ALA A 1 84 ? -7.297 14.477 -0.869 1 76.69 84 ALA A O 1
ATOM 672 N N . ASP A 1 85 ? -6.93 16.453 0.187 1 78.38 85 ASP A N 1
ATOM 673 C CA . ASP A 1 85 ? -5.496 16.469 -0.083 1 78.38 85 ASP A CA 1
ATOM 674 C C . ASP A 1 85 ? -4.797 15.281 0.569 1 78.38 85 ASP A C 1
ATOM 676 O O . ASP A 1 85 ? -3.736 14.852 0.115 1 78.38 85 ASP A O 1
ATOM 680 N N . ASN A 1 86 ? -5.441 14.781 1.576 1 77.44 86 ASN A N 1
ATOM 681 C CA . ASN A 1 86 ? -4.828 13.672 2.301 1 77.44 86 ASN A CA 1
ATOM 682 C C . ASN A 1 86 ? -5.555 12.359 2.033 1 77.44 86 ASN A C 1
ATOM 684 O O . ASN A 1 86 ? -5.234 11.328 2.641 1 77.44 86 ASN A O 1
ATOM 688 N N . ALA A 1 87 ? -6.469 12.523 1.027 1 69.56 87 ALA A N 1
ATOM 689 C CA . ALA A 1 87 ? -7.199 11.359 0.55 1 69.56 87 ALA A CA 1
ATOM 690 C C . ALA A 1 87 ? -7.875 10.625 1.705 1 69.56 87 ALA A C 1
ATOM 692 O O . ALA A 1 87 ? -7.836 9.391 1.773 1 69.56 87 ALA A O 1
ATOM 693 N N . ILE A 1 88 ? -8.102 11.422 2.689 1 67.88 88 ILE A N 1
ATOM 694 C CA . ILE A 1 88 ? -8.859 10.93 3.832 1 67.88 88 ILE A CA 1
ATOM 695 C C . ILE A 1 88 ? -10.336 11.297 3.664 1 67.88 88 ILE A C 1
ATOM 697 O O . ILE A 1 88 ? -10.656 12.359 3.131 1 67.88 88 ILE A O 1
ATOM 701 N N . GLY A 1 89 ? -11.234 10.406 3.275 1 59.12 89 GLY A N 1
ATOM 702 C CA . GLY A 1 89 ? -12.648 10.68 3.072 1 59.12 89 GLY A CA 1
ATOM 703 C C . GLY A 1 89 ? -13.383 9.539 2.385 1 59.12 89 GLY A C 1
ATOM 704 O O . GLY A 1 89 ? -12.812 8.461 2.184 1 59.12 89 GLY A O 1
ATOM 705 N N . PRO A 1 90 ? -14.633 9.867 2.268 1 54.47 90 PRO A N 1
ATOM 706 C CA . PRO A 1 90 ? -15.438 8.781 1.693 1 54.47 90 PRO A CA 1
ATOM 707 C C . PRO A 1 90 ? -14.922 8.32 0.332 1 54.47 90 PRO A C 1
ATOM 709 O O . PRO A 1 90 ? -14.367 9.125 -0.426 1 54.47 90 PRO A O 1
ATOM 712 N N . ALA A 1 91 ? -14.859 7.012 0.27 1 52.78 91 ALA A N 1
ATOM 713 C CA . ALA A 1 91 ? -14.367 6.309 -0.911 1 52.78 91 ALA A CA 1
ATOM 714 C C . ALA A 1 91 ? -15.062 6.805 -2.176 1 52.78 91 ALA A C 1
ATOM 716 O O . ALA A 1 91 ? -16.281 6.895 -2.223 1 52.78 91 ALA A O 1
ATOM 717 N N . THR A 1 92 ? -14.477 7.629 -2.801 1 48.56 92 THR A N 1
ATOM 718 C CA . THR A 1 92 ? -15.125 7.922 -4.074 1 48.56 92 THR A CA 1
ATOM 719 C C . THR A 1 92 ? -14.82 6.828 -5.098 1 48.56 92 THR A C 1
ATOM 721 O O . THR A 1 92 ? -15.344 6.855 -6.215 1 48.56 92 THR A O 1
ATOM 724 N N . GLY A 1 93 ? -14.047 5.93 -4.707 1 47 93 GLY A N 1
ATOM 725 C CA . GLY A 1 93 ? -13.711 5.066 -5.832 1 47 93 GLY A CA 1
ATOM 726 C C . GLY A 1 93 ? -14.703 3.934 -6.031 1 47 93 GLY A C 1
ATOM 727 O O . GLY A 1 93 ? -15.273 3.428 -5.066 1 47 93 GLY A O 1
ATOM 728 N N . SER A 1 94 ? -15.461 3.975 -7.059 1 42.78 94 SER A N 1
ATOM 729 C CA . SER A 1 94 ? -16.453 3.037 -7.562 1 42.78 94 SER A CA 1
ATOM 730 C C . SER A 1 94 ? -15.852 1.659 -7.805 1 42.78 94 SER A C 1
ATOM 732 O O . SER A 1 94 ? -16.547 0.727 -8.203 1 42.78 94 SER A O 1
ATOM 734 N N . GLY A 1 95 ? -14.641 1.434 -7.828 1 48.75 95 GLY A N 1
ATOM 735 C CA . GLY A 1 95 ? -14.336 0.256 -8.625 1 48.75 95 GLY A CA 1
ATOM 736 C C . GLY A 1 95 ? -14.375 -1.032 -7.82 1 48.75 95 GLY A C 1
ATOM 737 O O . GLY A 1 95 ? -14.359 -1.003 -6.59 1 48.75 95 GLY A O 1
ATOM 738 N N . ARG A 1 96 ? -14.812 -2.1 -8.398 1 49.47 96 ARG A N 1
ATOM 739 C CA . ARG A 1 96 ? -15.109 -3.492 -8.078 1 49.47 96 ARG A CA 1
ATOM 740 C C . ARG A 1 96 ? -13.852 -4.223 -7.613 1 49.47 96 ARG A C 1
ATOM 742 O O . ARG A 1 96 ? -13.898 -5.418 -7.324 1 49.47 96 ARG A O 1
ATOM 749 N N . HIS A 1 97 ? -12.727 -3.637 -7.652 1 53.91 97 HIS A N 1
ATOM 750 C CA . HIS A 1 97 ? -11.555 -4.441 -7.32 1 53.91 97 HIS A CA 1
ATOM 751 C C . HIS A 1 97 ? -11.211 -4.332 -5.84 1 53.91 97 HIS A C 1
ATOM 753 O O . HIS A 1 97 ? -11.398 -3.277 -5.23 1 53.91 97 HIS A O 1
ATOM 759 N N . GLN A 1 98 ? -11.07 -5.43 -5.332 1 52.53 98 GLN A N 1
ATOM 760 C CA . GLN A 1 98 ? -10.844 -5.543 -3.895 1 52.53 98 GLN A CA 1
ATOM 761 C C . GLN A 1 98 ? -9.555 -4.832 -3.482 1 52.53 98 GLN A C 1
ATOM 763 O O . GLN A 1 98 ? -8.492 -5.082 -4.055 1 52.53 98 GLN A O 1
ATOM 768 N N . ARG A 1 99 ? -9.742 -3.738 -2.975 1 58.34 99 ARG A N 1
ATOM 769 C CA . ARG A 1 99 ? -8.633 -3.092 -2.275 1 58.34 99 ARG A CA 1
ATOM 770 C C . ARG A 1 99 ? -8.742 -3.293 -0.769 1 58.34 99 ARG A C 1
ATOM 772 O O . ARG A 1 99 ? -9.852 -3.426 -0.236 1 58.34 99 ARG A O 1
ATOM 779 N N . LEU A 1 100 ? -7.574 -3.475 -0.17 1 63 100 LEU A N 1
ATOM 780 C CA . LEU A 1 100 ? -7.59 -3.57 1.286 1 63 100 LEU A CA 1
ATOM 781 C C . LEU A 1 100 ? -8.023 -2.248 1.912 1 63 100 LEU A C 1
ATOM 783 O O . LEU A 1 100 ? -7.547 -1.183 1.512 1 63 100 LEU A O 1
ATOM 787 N N . GLU A 1 101 ? -9.102 -2.268 2.564 1 72.25 101 GLU A N 1
ATOM 788 C CA . GLU A 1 101 ? -9.578 -1.134 3.352 1 72.25 101 GLU A CA 1
ATOM 789 C C . GLU A 1 101 ? -8.984 -1.15 4.758 1 72.25 101 GLU A C 1
ATOM 791 O O . GLU A 1 101 ? -8.695 -2.219 5.301 1 72.25 101 GLU A O 1
ATOM 796 N N . PRO A 1 102 ? -8.781 0.105 5.262 1 76.12 102 PRO A N 1
ATOM 797 C CA . PRO A 1 102 ? -8.328 0.112 6.656 1 76.12 102 PRO A CA 1
ATOM 798 C C . PRO A 1 102 ? -9.297 -0.597 7.594 1 76.12 102 PRO A C 1
ATOM 800 O O . PRO A 1 102 ? -10.508 -0.371 7.52 1 76.12 102 PRO A O 1
ATOM 803 N N . SER A 1 103 ? -8.836 -1.451 8.398 1 77.69 103 SER A N 1
ATOM 804 C CA . SER A 1 103 ? -9.664 -2.248 9.297 1 77.69 103 SER A CA 1
ATOM 805 C C . SER A 1 103 ? -9.758 -1.602 10.68 1 77.69 103 SER A C 1
ATOM 807 O O . SER A 1 103 ? -10.594 -1.993 11.492 1 77.69 103 SER A O 1
ATOM 809 N N . ARG A 1 104 ? -8.969 -0.504 10.891 1 82 104 ARG A N 1
ATOM 810 C CA . ARG A 1 104 ? -8.906 0.134 12.203 1 82 104 ARG A CA 1
ATOM 811 C C . ARG A 1 104 ? -9.109 1.641 12.086 1 82 104 ARG A C 1
ATOM 813 O O . ARG A 1 104 ? -8.492 2.416 12.82 1 82 104 ARG A O 1
ATOM 820 N N . ALA A 1 105 ? -9.922 2.047 11.227 1 77.5 105 ALA A N 1
ATOM 821 C CA . ALA A 1 105 ? -10.117 3.467 10.945 1 77.5 105 ALA A CA 1
ATOM 822 C C . ALA A 1 105 ? -10.594 4.215 12.188 1 77.5 105 ALA A C 1
ATOM 824 O O . ALA A 1 105 ? -10.047 5.266 12.531 1 77.5 105 ALA A O 1
ATOM 825 N N . GLY A 1 106 ? -11.641 3.6 12.844 1 79.5 106 GLY A N 1
ATOM 826 C CA . GLY A 1 106 ? -12.172 4.246 14.031 1 79.5 106 GLY A CA 1
ATOM 827 C C . GLY A 1 106 ? -11.148 4.379 15.141 1 79.5 106 GLY A C 1
ATOM 828 O O . GLY A 1 106 ? -11.023 5.441 15.758 1 79.5 106 GLY A O 1
ATOM 829 N N . GLU A 1 107 ? -10.43 3.375 15.352 1 84.88 107 GLU A N 1
ATOM 830 C CA . GLU A 1 107 ? -9.391 3.371 16.375 1 84.88 107 GLU A CA 1
ATOM 831 C C . GLU A 1 107 ? -8.305 4.398 16.062 1 84.88 107 GLU A C 1
ATOM 833 O O . GLU A 1 107 ? -7.852 5.121 16.953 1 84.88 107 GLU A O 1
ATOM 838 N N . HIS A 1 108 ? -7.914 4.551 14.867 1 85.75 108 HIS A N 1
ATOM 839 C CA . HIS A 1 108 ? -6.855 5.465 14.461 1 85.75 108 HIS A CA 1
ATOM 840 C C . HIS A 1 108 ? -7.32 6.918 14.547 1 85.75 108 HIS A C 1
ATOM 842 O O . HIS A 1 108 ? -6.543 7.801 14.906 1 85.75 108 HIS A O 1
ATOM 848 N N . ARG A 1 109 ? -8.562 7.086 14.266 1 83.94 109 ARG A N 1
ATOM 849 C CA . ARG A 1 109 ? -9.109 8.43 14.43 1 83.94 109 ARG A CA 1
ATOM 850 C C . ARG A 1 109 ? -9.078 8.867 15.891 1 83.94 109 ARG A C 1
ATOM 852 O O . ARG A 1 109 ? -8.633 9.969 16.203 1 83.94 109 ARG A O 1
ATOM 859 N N . ARG A 1 110 ? -9.586 8.016 16.719 1 83.44 110 ARG A N 1
ATOM 860 C CA . ARG A 1 110 ? -9.586 8.305 18.156 1 83.44 110 ARG A CA 1
ATOM 861 C C . ARG A 1 110 ? -8.164 8.516 18.656 1 83.44 110 ARG A C 1
ATOM 863 O O . ARG A 1 110 ? -7.93 9.391 19.5 1 83.44 110 ARG A O 1
ATOM 870 N N . PHE A 1 111 ? -7.285 7.77 18.141 1 88.88 111 PHE A N 1
ATOM 871 C CA . PHE A 1 111 ? -5.887 7.895 18.531 1 88.88 111 PHE A CA 1
ATOM 872 C C . PHE A 1 111 ? -5.34 9.266 18.156 1 88.88 111 PHE A C 1
ATOM 874 O O . PHE A 1 111 ? -4.719 9.938 18.984 1 88.88 111 PHE A O 1
ATOM 881 N N . ALA A 1 112 ? -5.57 9.672 16.969 1 84.75 112 ALA A N 1
ATOM 882 C CA . ALA A 1 112 ? -5.094 10.977 16.516 1 84.75 112 ALA A CA 1
ATOM 883 C C . ALA A 1 112 ? -5.699 12.109 17.344 1 84.75 112 ALA A C 1
ATOM 885 O O . ALA A 1 112 ? -5.016 13.078 17.6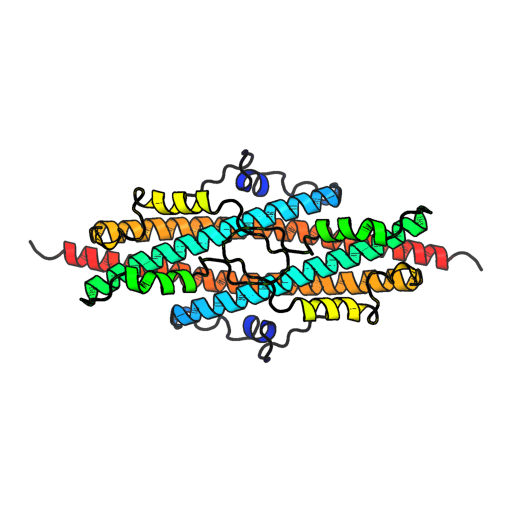56 1 84.75 112 ALA A O 1
ATOM 886 N N . GLU A 1 113 ? -6.91 11.898 17.688 1 83.12 113 GLU A N 1
ATOM 887 C CA . GLU A 1 113 ? -7.582 12.898 18.516 1 83.12 113 GLU A CA 1
ATOM 888 C C . GLU A 1 113 ? -6.984 12.953 19.922 1 83.12 113 GLU A C 1
ATOM 890 O O . GLU A 1 113 ? -6.809 14.031 20.484 1 83.12 113 GLU A O 1
ATOM 895 N N . ALA A 1 114 ? -6.672 11.852 20.375 1 86.44 114 ALA A N 1
ATOM 896 C CA . ALA A 1 114 ? -6.195 11.727 21.75 1 86.44 114 ALA A CA 1
ATOM 897 C C . ALA A 1 114 ? -4.805 12.336 21.906 1 86.44 114 ALA A C 1
ATOM 899 O O . ALA A 1 114 ? -4.391 12.68 23.031 1 86.44 114 ALA A O 1
ATOM 900 N N . LEU A 1 115 ? -4.156 12.547 20.844 1 85.81 115 LEU A N 1
ATOM 901 C CA . LEU A 1 115 ? -2.791 13.062 20.891 1 85.81 115 LEU A CA 1
ATOM 902 C C . LEU A 1 115 ? -2.77 14.492 21.422 1 85.81 115 LEU A C 1
ATOM 904 O O . LEU A 1 115 ? -1.756 14.953 21.953 1 85.81 115 LEU A O 1
ATOM 908 N N . ILE A 1 116 ? -3.904 15.141 21.266 1 81.38 116 ILE A N 1
ATOM 909 C CA . ILE A 1 116 ? -3.934 16.531 21.734 1 81.38 116 ILE A CA 1
ATOM 910 C C . ILE A 1 116 ? -5.062 16.719 22.734 1 81.38 116 ILE A C 1
ATOM 912 O O . ILE A 1 116 ? -5.676 17.781 22.797 1 81.38 116 ILE A O 1
ATOM 916 N N . GLY A 1 117 ? 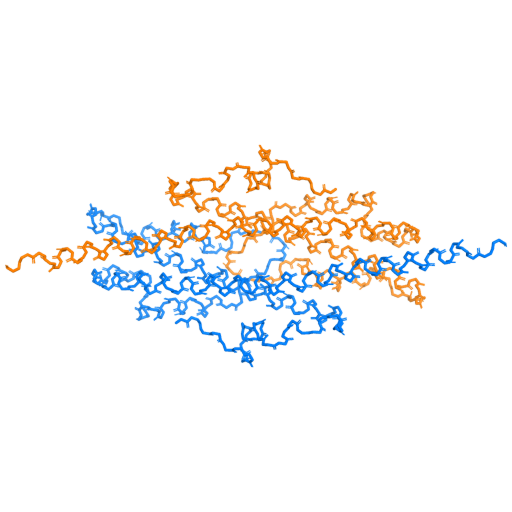-5.293 15.742 23.531 1 80.06 117 GLY A N 1
ATOM 917 C CA . GLY A 1 117 ? -6.27 15.844 24.609 1 80.06 117 GLY A CA 1
ATOM 918 C C . GLY A 1 117 ? -7.699 15.688 24.125 1 80.06 117 GLY A C 1
ATOM 919 O O . GLY A 1 117 ? -8.586 16.422 24.578 1 80.06 117 GLY A O 1
ATOM 920 N N . ASP A 1 118 ? -7.891 14.938 23.203 1 68.12 118 ASP A N 1
ATOM 921 C CA . ASP A 1 118 ? -9.195 14.547 22.672 1 68.12 118 ASP A CA 1
ATOM 922 C C . ASP A 1 118 ? -9.906 15.742 22.031 1 68.12 118 ASP A C 1
ATOM 924 O O . ASP A 1 118 ? -11.125 15.852 22.094 1 68.12 118 ASP A O 1
ATOM 928 N N . THR A 1 119 ? -9.195 16.672 21.656 1 62.41 119 THR A N 1
ATOM 929 C CA . THR A 1 119 ? -9.766 17.812 20.938 1 62.41 119 THR A CA 1
ATOM 930 C C . THR A 1 119 ? -10.078 17.453 19.5 1 62.41 119 THR A C 1
ATOM 932 O O . THR A 1 119 ? -9.234 16.891 18.797 1 62.41 119 THR A O 1
ATOM 935 N N . ASP A 1 120 ? -11.406 17.672 19.219 1 59.66 120 ASP A N 1
ATOM 936 C CA . ASP A 1 120 ? -11.828 17.453 17.844 1 59.66 120 ASP A CA 1
ATOM 937 C C . ASP A 1 120 ? -11.219 18.484 16.906 1 59.66 120 ASP A C 1
ATOM 939 O O . ASP A 1 120 ? -10.75 19.531 17.344 1 59.66 120 ASP A O 1
ATOM 943 N N . LEU A 1 121 ? -11.031 18.156 15.633 1 59.28 121 LEU A N 1
ATOM 944 C CA . LEU A 1 121 ? -10.469 18.953 14.555 1 59.28 121 LEU A CA 1
ATOM 945 C C . LEU A 1 121 ? -11 20.391 14.602 1 59.28 121 LEU A C 1
ATOM 947 O O . LEU A 1 121 ? -10.242 21.344 14.422 1 59.28 121 LEU A O 1
ATOM 951 N N . SER A 1 122 ? -12.312 20.422 14.758 1 57.25 122 SER A N 1
ATOM 952 C CA . SER A 1 122 ? -13 21.703 14.648 1 57.25 122 SER A CA 1
ATOM 953 C C . SER A 1 122 ? -12.695 22.594 15.852 1 57.25 122 SER A C 1
ATOM 955 O O . SER A 1 122 ? -12.898 23.812 15.797 1 57.25 122 SER A O 1
ATOM 957 N N . ASP A 1 123 ? -12.023 22.047 16.797 1 74.69 123 ASP A N 1
ATOM 958 C CA . ASP A 1 123 ? -11.805 22.828 18 1 74.69 123 ASP A CA 1
ATOM 959 C C . ASP A 1 123 ? -10.422 23.469 18 1 74.69 123 ASP A C 1
ATOM 961 O O . ASP A 1 123 ? -10.016 24.094 18.984 1 74.69 123 ASP A O 1
ATOM 965 N N . VAL A 1 124 ? -9.789 23.391 16.891 1 80.38 124 VAL A N 1
ATOM 966 C CA . VAL A 1 124 ? -8.43 23.922 16.828 1 80.38 124 VAL A CA 1
ATOM 967 C C . VAL A 1 124 ? -8.453 25.438 17 1 80.38 124 VAL A C 1
ATOM 969 O O . VAL A 1 124 ? -7.512 26.031 17.531 1 80.38 124 VAL A O 1
ATOM 972 N N . SER A 1 125 ? -9.617 25.984 16.656 1 80.56 125 SER A N 1
ATOM 973 C CA . SER A 1 125 ? -9.742 27.422 16.734 1 80.56 125 SER A CA 1
ATOM 974 C C . SER A 1 125 ? -9.82 27.891 18.188 1 80.56 125 SER A C 1
ATOM 976 O O . SER A 1 125 ? -9.594 29.062 18.484 1 80.56 125 SER A O 1
ATOM 978 N N . THR A 1 126 ? -10.148 26.969 19.016 1 84.62 126 THR A N 1
ATOM 979 C CA . THR A 1 126 ? -10.297 27.344 20.406 1 84.62 126 THR A CA 1
ATOM 980 C C . THR A 1 126 ? -8.977 27.172 21.156 1 84.62 126 THR A C 1
ATOM 982 O O . THR A 1 126 ? -8.836 27.625 22.297 1 84.62 126 THR A O 1
ATOM 985 N N . LEU A 1 127 ? -8.062 26.625 20.516 1 86.81 127 LEU A N 1
ATOM 986 C CA . LEU A 1 127 ? -6.781 26.375 21.172 1 86.81 127 LEU A CA 1
ATOM 987 C C . LEU A 1 127 ? -5.91 27.625 21.156 1 86.81 127 LEU A C 1
ATOM 989 O O . LEU A 1 127 ? -5.988 28.438 20.234 1 86.81 127 LEU A O 1
ATOM 993 N N . SER A 1 128 ? -5.113 27.719 22.266 1 89.06 128 SER A N 1
ATOM 994 C CA . SER A 1 128 ? -4.145 28.812 22.312 1 89.06 128 SER A CA 1
ATOM 995 C C . SER A 1 128 ? -3.012 28.578 21.312 1 89.06 128 SER A C 1
ATOM 997 O O . SER A 1 128 ? -2.822 27.469 20.828 1 89.06 128 SER A O 1
ATOM 999 N N . ASP A 1 129 ? -2.273 29.625 21.078 1 87.25 129 ASP A N 1
ATOM 1000 C CA . ASP A 1 129 ? -1.135 29.531 20.172 1 87.25 129 ASP A CA 1
ATOM 1001 C C . ASP A 1 129 ? -0.122 28.5 20.672 1 87.25 129 ASP A C 1
ATOM 1003 O O . ASP A 1 129 ? 0.433 27.734 19.891 1 87.25 129 ASP A O 1
ATOM 1007 N N . GLU A 1 130 ? 0.039 28.516 21.953 1 87.38 130 GLU A N 1
ATOM 1008 C CA . GLU A 1 130 ? 0.981 27.578 22.562 1 87.38 130 GLU A CA 1
ATOM 1009 C C . GLU A 1 130 ? 0.519 26.141 22.375 1 87.38 130 GLU A C 1
ATOM 1011 O O . GLU A 1 130 ? 1.33 25.25 22.109 1 87.38 130 GLU A O 1
ATOM 1016 N N . LYS A 1 131 ? -0.754 26 22.469 1 88.19 131 LYS A N 1
ATOM 1017 C CA . LYS A 1 131 ? -1.312 24.656 22.328 1 88.19 131 LYS A CA 1
ATOM 1018 C C . LYS A 1 131 ? -1.241 24.188 20.875 1 88.19 131 LYS A C 1
ATOM 1020 O O . LYS A 1 131 ? -1.057 23 20.609 1 88.19 131 LYS A O 1
ATOM 1025 N N . LEU A 1 132 ? -1.387 25.109 19.984 1 89.12 132 LEU A N 1
ATOM 1026 C CA . LEU A 1 132 ? -1.267 24.75 18.562 1 89.12 132 LEU A CA 1
ATOM 1027 C C . LEU A 1 132 ? 0.15 24.297 18.234 1 89.12 132 LEU A C 1
ATOM 1029 O O . LEU A 1 132 ? 0.337 23.312 17.516 1 89.12 132 LEU A O 1
ATOM 1033 N N . VAL A 1 133 ? 1.092 24.969 18.797 1 87.06 133 VAL A N 1
ATOM 1034 C CA . VAL A 1 133 ? 2.486 24.609 18.578 1 87.06 133 VAL A CA 1
ATOM 1035 C C . VAL A 1 133 ? 2.766 23.219 19.156 1 87.06 133 VAL A C 1
ATOM 1037 O O . VAL A 1 133 ? 3.395 22.375 18.5 1 87.06 133 VAL A O 1
ATOM 1040 N N . SER A 1 134 ? 2.236 23.047 20.328 1 88.94 134 SER A N 1
ATOM 1041 C CA . SER A 1 134 ? 2.43 21.75 20.984 1 88.94 134 SER A CA 1
ATOM 1042 C C . SER A 1 134 ? 1.747 20.625 20.203 1 88.94 134 SER A C 1
ATOM 1044 O O . SER A 1 134 ? 2.277 19.516 20.109 1 88.94 134 SER A O 1
ATOM 1046 N N . ALA A 1 135 ? 0.606 20.906 19.719 1 89.5 135 ALA A N 1
ATOM 1047 C CA . ALA A 1 135 ? -0.129 19.922 18.922 1 89.5 135 ALA A CA 1
ATOM 1048 C C . ALA A 1 135 ? 0.654 19.531 17.672 1 89.5 135 ALA A C 1
ATOM 1050 O O . ALA A 1 135 ? 0.76 18.344 17.328 1 89.5 135 ALA A O 1
ATOM 1051 N N . LEU A 1 136 ? 1.18 20.531 17 1 90.62 136 LEU A N 1
ATOM 1052 C CA . LEU A 1 136 ? 1.956 20.281 15.789 1 90.62 136 LEU A CA 1
ATOM 1053 C C . LEU A 1 136 ? 3.158 19.391 16.094 1 90.62 136 LEU A C 1
ATOM 1055 O O . LEU A 1 136 ? 3.451 18.453 15.336 1 90.62 136 LEU A O 1
ATOM 1059 N N . ASP A 1 137 ? 3.789 19.672 17.203 1 89.12 137 ASP A N 1
ATOM 1060 C CA . ASP A 1 137 ? 4.953 18.875 17.594 1 89.12 137 ASP A CA 1
ATOM 1061 C C . ASP A 1 137 ? 4.562 17.438 17.859 1 89.12 137 ASP A C 1
ATOM 1063 O O . ASP A 1 137 ? 5.254 16.5 17.422 1 89.12 137 ASP A O 1
ATOM 1067 N N . ARG A 1 138 ? 3.502 17.281 18.531 1 89.94 138 ARG A N 1
ATOM 1068 C CA . ARG A 1 138 ? 3.045 15.938 18.891 1 89.94 138 ARG A CA 1
ATOM 1069 C C . ARG A 1 138 ? 2.656 15.156 17.641 1 89.94 138 ARG A C 1
ATOM 1071 O O . ARG A 1 138 ? 3.053 14 17.469 1 89.94 138 ARG A O 1
ATOM 1078 N N . TYR A 1 139 ? 1.921 15.789 16.75 1 92.06 139 TYR A N 1
ATOM 1079 C CA . TYR A 1 139 ? 1.521 15.125 15.516 1 92.06 139 TYR A CA 1
ATOM 1080 C C . TYR A 1 139 ? 2.736 14.789 14.656 1 92.06 139 TYR A C 1
ATOM 1082 O O . TYR A 1 139 ? 2.814 13.703 14.086 1 92.06 139 TYR A O 1
ATOM 1090 N N . ALA A 1 140 ? 3.652 15.695 14.555 1 90.31 140 ALA A N 1
ATOM 1091 C CA . ALA A 1 140 ? 4.848 15.477 13.742 1 90.31 140 ALA A CA 1
ATOM 1092 C C . ALA A 1 140 ? 5.676 14.312 14.281 1 90.31 140 ALA A C 1
ATOM 1094 O O . ALA A 1 140 ? 6.148 13.469 13.516 1 90.31 140 ALA A O 1
ATOM 1095 N N . ASP A 1 141 ? 5.797 14.297 15.586 1 90.5 141 ASP A N 1
ATOM 1096 C CA . ASP A 1 141 ? 6.531 13.203 16.203 1 90.5 141 ASP A CA 1
ATOM 1097 C C . ASP A 1 141 ? 5.859 11.859 15.93 1 90.5 141 ASP A C 1
ATOM 1099 O O . ASP A 1 141 ? 6.535 10.867 15.633 1 90.5 141 ASP A O 1
ATOM 1103 N N . GLU A 1 142 ? 4.59 11.852 16.062 1 92.38 142 GLU A N 1
ATOM 1104 C CA . GLU A 1 142 ? 3.852 10.617 15.82 1 92.38 142 GLU A CA 1
ATOM 1105 C C . GLU A 1 142 ? 3.939 10.188 14.359 1 92.38 142 GLU A C 1
ATOM 1107 O O . GLU A 1 142 ? 4.023 8.992 14.062 1 92.38 142 GLU A O 1
ATOM 1112 N N . GLU A 1 143 ? 3.865 11.156 13.5 1 93 143 GLU A N 1
ATOM 1113 C CA . GLU A 1 143 ? 3.973 10.867 12.07 1 93 143 GLU A CA 1
ATOM 1114 C C . GLU A 1 143 ? 5.305 10.188 11.75 1 93 143 GLU A C 1
ATOM 1116 O O . GLU A 1 143 ? 5.344 9.227 10.984 1 93 143 GLU A O 1
ATOM 1121 N N . VAL A 1 144 ? 6.402 10.648 12.312 1 90 144 VAL A N 1
ATOM 1122 C CA . VAL A 1 144 ? 7.719 10.055 12.109 1 90 144 VAL A CA 1
ATOM 1123 C C . VAL A 1 144 ? 7.711 8.602 12.594 1 90 144 VAL A C 1
ATOM 1125 O O . VAL A 1 144 ? 8.219 7.711 11.906 1 90 144 VAL A O 1
ATOM 1128 N N . SER A 1 145 ? 7.117 8.422 13.711 1 92.75 145 SER A N 1
ATOM 1129 C CA . SER A 1 145 ? 7.02 7.078 14.281 1 92.75 145 SER A CA 1
ATOM 1130 C C . SER A 1 145 ? 6.223 6.152 13.367 1 92.75 145 SER A C 1
ATOM 1132 O O . SER A 1 145 ? 6.676 5.051 13.047 1 92.75 145 SER A O 1
ATOM 1134 N N . VAL A 1 146 ? 5.051 6.578 12.969 1 93.56 146 VAL A N 1
ATOM 1135 C CA . VAL A 1 146 ? 4.164 5.789 12.117 1 93.56 146 VAL A CA 1
ATOM 1136 C C . VAL A 1 146 ? 4.855 5.484 10.789 1 93.56 146 VAL A C 1
ATOM 1138 O O . VAL A 1 146 ? 4.781 4.363 10.289 1 93.56 146 VAL A O 1
ATOM 1141 N N . SER A 1 147 ? 5.57 6.441 10.234 1 91.12 147 SER A N 1
ATOM 1142 C CA . SER A 1 147 ? 6.285 6.25 8.977 1 91.12 147 SER A CA 1
ATOM 1143 C C . SER A 1 147 ? 7.371 5.188 9.109 1 91.12 147 SER A C 1
ATOM 1145 O O . SER A 1 147 ? 7.57 4.375 8.203 1 91.12 147 SER A O 1
ATOM 1147 N N . SER A 1 148 ? 8.023 5.207 10.188 1 93 148 SER A N 1
ATOM 1148 C CA . SER A 1 148 ? 9.055 4.207 10.438 1 93 148 SER A CA 1
ATOM 1149 C C . SER A 1 148 ? 8.461 2.805 10.508 1 93 148 SER A C 1
ATOM 1151 O O . SER A 1 148 ? 8.984 1.871 9.891 1 93 148 SER A O 1
ATOM 1153 N N . TYR A 1 149 ? 7.379 2.693 11.211 1 94.19 149 TYR A N 1
ATOM 1154 C CA . TYR A 1 149 ? 6.73 1.392 11.32 1 94.19 149 TYR A CA 1
ATOM 1155 C C . TYR A 1 149 ? 6.195 0.93 9.977 1 94.19 149 TYR A C 1
ATOM 1157 O O . TYR A 1 149 ? 6.258 -0.258 9.648 1 94.19 149 TYR A O 1
ATOM 1165 N N . ARG A 1 150 ? 5.648 1.816 9.258 1 92.94 150 ARG A N 1
ATOM 1166 C CA . ARG A 1 150 ? 5.164 1.471 7.93 1 92.94 150 ARG A CA 1
ATOM 1167 C C . ARG A 1 150 ? 6.277 0.883 7.074 1 92.94 150 ARG A C 1
ATOM 1169 O O . ARG A 1 150 ? 6.074 -0.112 6.375 1 92.94 150 ARG A O 1
ATOM 1176 N N . ARG A 1 151 ? 7.461 1.436 7.105 1 92.06 151 ARG A N 1
ATOM 1177 C CA . ARG A 1 151 ? 8.602 0.939 6.344 1 92.06 151 ARG A CA 1
ATOM 1178 C C . ARG A 1 151 ? 8.984 -0.468 6.789 1 92.06 151 ARG A C 1
ATOM 1180 O O . ARG A 1 151 ? 9.289 -1.327 5.957 1 92.06 151 ARG A O 1
ATOM 1187 N N . GLU A 1 152 ? 8.953 -0.587 8.055 1 94.75 152 GLU A N 1
ATOM 1188 C CA . GLU A 1 152 ? 9.281 -1.911 8.57 1 94.75 152 GLU A CA 1
ATOM 1189 C C . GLU A 1 152 ? 8.289 -2.959 8.078 1 94.75 152 GLU A C 1
ATOM 1191 O O . GLU A 1 152 ? 8.68 -4.047 7.656 1 94.75 152 GLU A O 1
ATOM 1196 N N . VAL A 1 153 ? 7.043 -2.652 8.141 1 95.94 153 VAL A N 1
ATOM 1197 C CA . VAL A 1 153 ? 6.004 -3.582 7.711 1 95.94 153 VAL A CA 1
ATOM 1198 C C . VAL A 1 153 ? 6.141 -3.848 6.211 1 95.94 153 VAL A C 1
ATOM 1200 O O . VAL A 1 153 ? 5.965 -4.98 5.758 1 95.94 153 VAL A O 1
ATOM 1203 N N . GLN A 1 154 ? 6.426 -2.852 5.457 1 92.25 154 GLN A N 1
ATOM 1204 C CA . GLN A 1 154 ? 6.676 -3.027 4.031 1 92.25 154 GLN A CA 1
ATOM 1205 C C . GLN A 1 154 ? 7.84 -3.986 3.793 1 92.25 154 GLN A C 1
ATOM 1207 O O . GLN A 1 154 ? 7.801 -4.801 2.867 1 92.25 154 GLN A O 1
ATOM 1212 N N . GLY A 1 155 ? 8.844 -3.816 4.605 1 93.88 155 GLY A N 1
ATOM 1213 C CA . GLY A 1 155 ? 9.953 -4.754 4.52 1 93.88 155 GLY A CA 1
ATOM 1214 C C . GLY A 1 155 ? 9.531 -6.195 4.742 1 93.88 155 GLY A C 1
ATOM 1215 O O . GLY A 1 155 ? 10.016 -7.102 4.066 1 93.88 155 GLY A O 1
ATOM 1216 N N . VAL A 1 156 ? 8.68 -6.398 5.684 1 95.75 156 VAL A N 1
ATOM 1217 C CA . VAL A 1 156 ? 8.141 -7.727 5.957 1 95.75 156 VAL A CA 1
ATOM 1218 C C . VAL A 1 156 ? 7.398 -8.25 4.727 1 95.75 156 VAL A C 1
ATOM 1220 O O . VAL A 1 156 ? 7.633 -9.375 4.289 1 95.75 156 VAL A O 1
ATOM 1223 N N . MET A 1 157 ? 6.523 -7.441 4.188 1 93.56 157 MET A N 1
ATOM 1224 C CA . MET A 1 157 ? 5.773 -7.812 2.992 1 93.56 157 MET A CA 1
ATOM 1225 C C . MET A 1 157 ? 6.719 -8.195 1.857 1 93.56 157 MET A C 1
ATOM 1227 O O . MET A 1 157 ? 6.516 -9.219 1.194 1 93.56 157 MET A O 1
ATOM 1231 N N . ASP A 1 158 ? 7.734 -7.414 1.658 1 91.94 158 ASP A N 1
ATOM 1232 C CA . ASP A 1 158 ? 8.688 -7.656 0.583 1 91.94 158 ASP A CA 1
ATOM 1233 C C . ASP A 1 158 ? 9.398 -8.992 0.772 1 91.94 158 ASP A C 1
ATOM 1235 O O . ASP A 1 158 ? 9.609 -9.734 -0.192 1 91.94 158 ASP A O 1
ATOM 1239 N N . THR A 1 159 ? 9.75 -9.203 1.967 1 94.88 159 THR A N 1
ATOM 1240 C CA . THR A 1 159 ? 10.461 -10.445 2.262 1 94.88 159 THR A CA 1
ATOM 1241 C C . THR A 1 159 ? 9.57 -11.648 1.968 1 94.88 159 THR A C 1
ATOM 1243 O O . THR A 1 159 ? 10.023 -12.625 1.36 1 94.88 159 THR A O 1
ATOM 1246 N N . ILE A 1 160 ? 8.352 -11.609 2.395 1 95.06 160 ILE A N 1
ATOM 1247 C CA . ILE A 1 160 ? 7.422 -12.719 2.172 1 95.06 160 ILE A CA 1
ATOM 1248 C C . ILE A 1 160 ? 7.148 -12.867 0.678 1 95.06 160 ILE A C 1
ATOM 1250 O O . ILE A 1 160 ? 7.156 -13.984 0.151 1 95.06 160 ILE A O 1
ATOM 1254 N N . ASN A 1 161 ? 6.973 -11.773 0.016 1 90.38 161 ASN A N 1
ATOM 1255 C CA . ASN A 1 161 ? 6.73 -11.805 -1.423 1 90.38 161 ASN A CA 1
ATOM 1256 C C . ASN A 1 161 ? 7.926 -12.375 -2.18 1 90.38 161 ASN A C 1
ATOM 1258 O O . ASN A 1 161 ? 7.758 -13.086 -3.172 1 90.38 161 ASN A O 1
ATOM 1262 N N . ALA A 1 162 ? 9.07 -12 -1.721 1 91.75 162 ALA A N 1
ATOM 1263 C CA . ALA A 1 162 ? 10.266 -12.562 -2.34 1 91.75 162 ALA A CA 1
ATOM 1264 C C . ALA A 1 162 ? 10.297 -14.078 -2.205 1 91.75 162 ALA A C 1
ATOM 1266 O O . ALA A 1 162 ? 10.672 -14.789 -3.146 1 91.75 162 ALA A O 1
ATOM 1267 N N . GLU A 1 163 ? 9.953 -14.531 -1.02 1 93.19 163 GLU A N 1
ATOM 1268 C CA . GLU A 1 163 ? 9.906 -15.977 -0.811 1 93.19 163 GLU A CA 1
ATOM 1269 C C . GLU A 1 163 ? 8.867 -16.625 -1.716 1 93.19 163 GLU A C 1
ATOM 1271 O O . GLU A 1 163 ? 9.125 -17.688 -2.297 1 93.19 163 GLU A O 1
ATOM 1276 N N . ILE A 1 164 ? 7.738 -16.047 -1.86 1 89.94 164 ILE A N 1
ATOM 1277 C CA . ILE A 1 164 ? 6.684 -16.562 -2.723 1 89.94 164 ILE A CA 1
ATOM 1278 C C . ILE A 1 164 ? 7.16 -16.578 -4.172 1 89.94 164 ILE A C 1
ATOM 1280 O O . ILE A 1 164 ? 6.969 -17.562 -4.891 1 89.94 164 ILE A O 1
ATOM 1284 N N . ALA A 1 165 ? 7.836 -15.594 -4.598 1 86.81 165 ALA A N 1
ATOM 1285 C CA . ALA A 1 165 ? 8.391 -15.516 -5.949 1 86.81 165 ALA A CA 1
ATOM 1286 C C . ALA A 1 165 ? 9.422 -16.625 -6.176 1 86.81 165 ALA A C 1
ATOM 1288 O O . ALA A 1 165 ? 9.453 -17.234 -7.242 1 86.81 165 ALA A O 1
ATOM 1289 N N . THR A 1 166 ? 10.203 -16.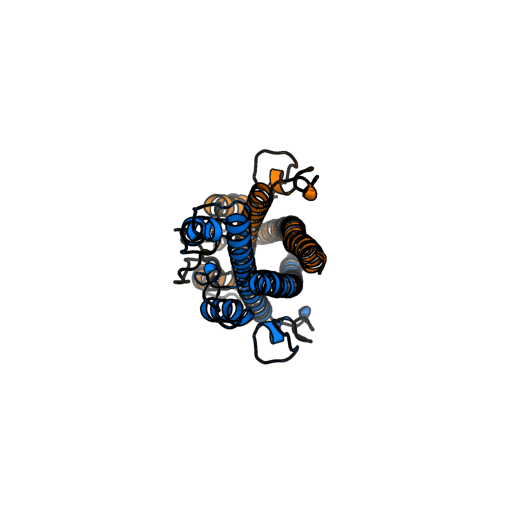781 -5.156 1 87.94 166 THR A N 1
ATOM 1290 C CA . THR A 1 166 ? 11.227 -17.812 -5.242 1 87.94 166 THR A CA 1
ATOM 1291 C C . THR A 1 166 ? 10.578 -19.188 -5.418 1 87.94 166 THR A C 1
ATOM 1293 O O . THR A 1 166 ? 11.047 -20 -6.227 1 87.94 166 THR A O 1
ATOM 1296 N N . ARG A 1 167 ? 9.547 -19.422 -4.703 1 85.38 167 ARG A N 1
ATOM 1297 C CA . ARG A 1 167 ? 8.82 -20.672 -4.816 1 85.38 167 ARG A CA 1
ATOM 1298 C C . ARG A 1 167 ? 8.219 -20.844 -6.207 1 85.38 167 ARG A C 1
ATOM 1300 O O . ARG A 1 167 ? 8.203 -21.938 -6.758 1 85.38 167 ARG A O 1
ATOM 1307 N N . TYR A 1 168 ? 7.734 -19.797 -6.676 1 81.12 168 TYR A N 1
ATOM 1308 C CA . TYR A 1 168 ? 7.152 -19.828 -8.016 1 81.12 168 TYR A CA 1
ATOM 1309 C C . TYR A 1 168 ? 8.211 -20.172 -9.062 1 81.12 168 TYR A C 1
ATOM 1311 O O . TYR A 1 168 ? 7.949 -20.938 -9.992 1 81.12 168 TYR A O 1
ATOM 1319 N N . ARG A 1 169 ? 9.367 -19.781 -8.867 1 77.81 169 ARG A N 1
ATOM 1320 C CA . ARG A 1 169 ? 10.461 -20.047 -9.805 1 77.81 169 ARG A CA 1
ATOM 1321 C C . ARG A 1 169 ? 10.977 -21.469 -9.656 1 77.81 169 ARG A C 1
ATOM 1323 O O . ARG A 1 169 ? 11.305 -22.125 -10.648 1 77.81 169 ARG A O 1
ATOM 1330 N N . LYS A 1 170 ? 11.148 -21.953 -8.422 1 74.19 170 LYS A N 1
ATOM 1331 C CA . LYS A 1 170 ? 11.633 -23.312 -8.172 1 74.19 170 LYS A CA 1
ATOM 1332 C C . LYS A 1 170 ? 10.648 -24.359 -8.688 1 74.19 170 LYS A C 1
ATOM 1334 O O . LYS A 1 170 ? 11.047 -25.406 -9.195 1 74.19 170 LYS A O 1
ATOM 1339 N N . GLY A 1 171 ? 9.43 -24.031 -8.406 1 66.88 171 GLY A N 1
ATOM 1340 C CA . GLY A 1 171 ? 8.445 -24.953 -8.961 1 66.88 171 GLY A CA 1
ATOM 1341 C C . GLY A 1 171 ? 8.547 -25.094 -10.469 1 66.88 171 GLY A C 1
ATOM 1342 O O . GLY A 1 171 ? 8.359 -26.188 -11 1 66.88 171 GLY A O 1
ATOM 1343 N N . THR A 1 172 ? 8.898 -24.047 -11.086 1 58.06 172 THR A N 1
ATOM 1344 C CA . THR A 1 172 ? 9.125 -24.078 -12.523 1 58.06 172 THR A CA 1
ATOM 1345 C C . THR A 1 172 ? 10.367 -24.906 -12.859 1 58.06 172 THR A C 1
ATOM 1347 O O . THR A 1 172 ? 10.367 -25.688 -13.812 1 58.06 172 THR A O 1
ATOM 1350 N N . ALA A 1 173 ? 11.344 -24.703 -12.016 1 55.84 173 ALA A N 1
ATOM 1351 C CA . ALA A 1 173 ? 12.594 -25.422 -12.242 1 55.84 173 ALA A CA 1
ATOM 1352 C C . ALA A 1 173 ? 12.398 -26.938 -12.078 1 55.84 173 ALA A C 1
ATOM 1354 O O . ALA A 1 173 ? 12.93 -27.719 -12.867 1 55.84 173 ALA A O 1
ATOM 1355 N N . SER A 1 174 ? 11.68 -27.266 -11.055 1 53.28 174 SER A N 1
ATOM 1356 C CA . SER A 1 174 ? 11.445 -28.688 -10.82 1 53.28 174 SER A CA 1
ATOM 1357 C C . SER A 1 174 ? 10.656 -29.312 -11.961 1 53.28 174 SER A C 1
ATOM 1359 O O . SER A 1 174 ? 10.969 -30.422 -12.406 1 53.28 174 SER A O 1
ATOM 1361 N N . VAL A 1 175 ? 9.758 -28.609 -12.422 1 49.84 175 VAL A N 1
ATOM 1362 C CA . VAL A 1 175 ? 8.977 -29.109 -13.547 1 49.84 175 VAL A CA 1
ATOM 1363 C C . VAL A 1 175 ? 9.852 -29.203 -14.789 1 49.84 175 VAL A C 1
ATOM 1365 O O . VAL A 1 175 ? 9.789 -30.188 -15.531 1 49.84 175 VAL A O 1
ATOM 1368 N N . ASP A 1 176 ? 10.633 -28.219 -14.977 1 49.38 176 ASP A N 1
ATOM 1369 C CA . ASP A 1 176 ? 11.578 -28.25 -16.094 1 49.38 176 ASP A CA 1
ATOM 1370 C C . ASP A 1 176 ? 12.5 -29.453 -15.992 1 49.38 176 ASP A C 1
ATOM 1372 O O . ASP A 1 176 ? 12.797 -30.109 -17 1 49.38 176 ASP A O 1
ATOM 1376 N N . ASP A 1 177 ? 12.992 -29.625 -14.797 1 49 177 ASP A N 1
ATOM 1377 C CA . ASP A 1 177 ? 13.867 -30.766 -14.578 1 49 177 ASP A CA 1
ATOM 1378 C C . ASP A 1 177 ? 13.141 -32.094 -14.867 1 49 177 ASP A C 1
ATOM 1380 O O . ASP A 1 177 ? 13.719 -33 -15.461 1 49 177 ASP A O 1
ATOM 1384 N N . LEU A 1 178 ? 11.922 -32.094 -14.469 1 46.56 178 LEU A N 1
ATOM 1385 C CA . LEU A 1 178 ? 11.133 -33.312 -14.711 1 46.56 178 LEU A CA 1
ATOM 1386 C C . LEU A 1 178 ? 10.82 -33.438 -16.203 1 46.56 178 LEU A C 1
ATOM 1388 O O . LEU A 1 178 ? 10.891 -34.562 -16.75 1 46.56 178 LEU A O 1
ATOM 1392 N N . LEU A 1 179 ? 10.523 -32.438 -16.797 1 48.97 179 LEU A N 1
ATOM 1393 C CA . LEU A 1 179 ? 10.258 -32.469 -18.234 1 48.97 179 LEU A CA 1
ATOM 1394 C C . LEU A 1 179 ? 11.523 -32.812 -19.016 1 48.97 179 LEU A C 1
ATOM 1396 O O . LEU A 1 179 ? 11.461 -33.531 -20 1 48.97 179 LEU A O 1
ATOM 1400 N N . ASP A 1 180 ? 12.508 -32.281 -18.578 1 47.53 180 ASP A N 1
ATOM 1401 C CA . ASP A 1 180 ? 13.781 -32.625 -19.188 1 47.53 180 ASP A CA 1
ATOM 1402 C C . ASP A 1 180 ? 14.094 -34.125 -19.016 1 47.53 180 ASP A C 1
ATOM 1404 O O . ASP A 1 180 ? 14.594 -34.781 -19.953 1 47.53 180 ASP A O 1
ATOM 1408 N N . THR A 1 181 ? 13.906 -34.625 -17.859 1 47.91 181 THR A N 1
ATOM 1409 C CA . THR A 1 181 ? 14.133 -36.031 -17.594 1 47.91 181 THR A CA 1
ATOM 1410 C C . THR A 1 181 ? 13.18 -36.906 -18.422 1 47.91 181 THR A C 1
ATOM 1412 O O . THR A 1 181 ? 13.586 -37.938 -18.953 1 47.91 181 THR A O 1
ATOM 1415 N N . GLU A 1 182 ? 11.977 -36.469 -18.469 1 44.59 182 GLU A N 1
ATOM 1416 C CA . GLU A 1 182 ? 11 -37.219 -19.234 1 44.59 182 GLU A CA 1
ATOM 1417 C C . GLU A 1 182 ? 11.273 -37.125 -20.734 1 44.59 182 GLU A C 1
ATOM 1419 O O . GLU A 1 182 ? 11.062 -38.094 -21.484 1 44.59 182 GLU A O 1
ATOM 1424 N N . ARG A 1 183 ? 11.625 -36.031 -21.172 1 46.53 183 ARG A N 1
ATOM 1425 C CA . ARG A 1 183 ? 12.023 -35.875 -22.578 1 46.53 183 ARG A CA 1
ATOM 1426 C C . ARG A 1 183 ? 13.289 -36.688 -22.875 1 46.53 183 ARG A C 1
ATOM 1428 O O . ARG A 1 183 ? 13.555 -37.031 -24.031 1 46.53 183 ARG A O 1
ATOM 1435 N N . GLY A 1 184 ? 14.086 -36.719 -21.891 1 42.78 184 GLY A N 1
ATOM 1436 C CA . GLY A 1 184 ? 15.289 -37.531 -22.062 1 42.78 184 GLY A CA 1
ATOM 1437 C C . GLY A 1 184 ? 15.031 -39.031 -21.938 1 42.78 184 GLY A C 1
ATOM 1438 O O . GLY A 1 184 ? 15.969 -39.812 -21.781 1 42.78 184 GLY A O 1
ATOM 1439 N N . GLY A 1 185 ? 13.891 -39.438 -21.578 1 40.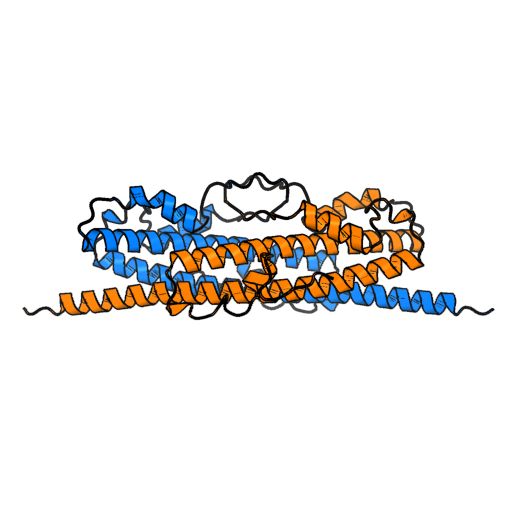03 185 GLY A N 1
ATOM 1440 C CA . GLY A 1 185 ? 13.711 -40.875 -21.641 1 40.03 185 GLY A CA 1
ATOM 1441 C C . GLY A 1 185 ? 14.102 -41.469 -22.984 1 40.03 185 GLY A C 1
ATOM 1442 O O . GLY A 1 185 ? 14.172 -40.75 -23.984 1 40.03 185 GLY A O 1
ATOM 1443 N N . PRO A 1 186 ? 14.789 -42.719 -22.984 1 42.31 186 PRO A N 1
ATOM 1444 C CA . PRO A 1 186 ? 15.391 -43.438 -24.109 1 42.31 186 PRO A CA 1
ATOM 1445 C C . PRO A 1 186 ? 14.5 -43.438 -25.344 1 42.31 186 PRO A C 1
ATOM 1447 O O . PRO A 1 186 ? 13.273 -43.469 -25.234 1 42.31 186 PRO A O 1
ATOM 1450 N N . GLU A 1 187 ? 14.945 -42.906 -26.484 1 31.92 187 GLU A N 1
ATOM 1451 C CA . GLU A 1 187 ? 14.688 -43.688 -27.688 1 31.92 187 GLU A CA 1
ATOM 1452 C C . GLU A 1 187 ? 15.211 -45.125 -27.516 1 31.92 187 GLU A C 1
ATOM 1454 O O . GLU A 1 187 ? 16.281 -45.344 -26.938 1 31.92 187 GLU A O 1
ATOM 1459 N N . MET B 1 1 ? 7.262 -7.965 -21.031 1 80.06 1 MET B N 1
ATOM 1460 C CA . MET B 1 1 ? 7.672 -7.414 -19.75 1 80.06 1 MET B CA 1
ATOM 1461 C C . MET B 1 1 ? 7.246 -5.953 -19.625 1 80.06 1 MET B C 1
ATOM 1463 O O . MET B 1 1 ? 7.227 -5.219 -20.609 1 80.06 1 MET B O 1
ATOM 1467 N N . ILE B 1 2 ? 6.688 -5.656 -18.438 1 82.31 2 ILE B N 1
ATOM 1468 C CA . ILE B 1 2 ? 6.41 -4.238 -18.219 1 82.31 2 ILE B CA 1
ATOM 1469 C C . ILE B 1 2 ? 7.688 -3.426 -18.406 1 82.31 2 ILE B C 1
ATOM 1471 O O . ILE B 1 2 ? 8.75 -3.809 -17.922 1 82.31 2 ILE B O 1
ATOM 1475 N N . GLU B 1 3 ? 7.727 -2.652 -19.422 1 84.5 3 GLU B N 1
ATOM 1476 C CA . GLU B 1 3 ? 8.891 -1.819 -19.703 1 84.5 3 GLU B CA 1
ATOM 1477 C C . GLU B 1 3 ? 8.688 -0.392 -19.203 1 84.5 3 GLU B C 1
ATOM 1479 O O . GLU B 1 3 ? 7.605 0.181 -19.375 1 84.5 3 GLU B O 1
ATOM 1484 N N . VAL B 1 4 ? 9.742 0.007 -18.516 1 89.38 4 VAL B N 1
ATOM 1485 C CA . VAL B 1 4 ? 9.734 1.392 -18.047 1 89.38 4 VAL B CA 1
ATOM 1486 C C . VAL B 1 4 ? 10.711 2.219 -18.891 1 89.38 4 VAL B C 1
ATOM 1488 O O . VAL B 1 4 ? 11.844 1.795 -19.141 1 89.38 4 VAL B O 1
ATOM 1491 N N . ARG B 1 5 ? 10.148 3.266 -19.438 1 90 5 ARG B N 1
ATOM 1492 C CA . ARG B 1 5 ? 10.938 4.242 -20.172 1 90 5 ARG B CA 1
ATOM 1493 C C . ARG B 1 5 ? 10.984 5.582 -19.453 1 90 5 ARG B C 1
ATOM 1495 O O . ARG B 1 5 ? 10.102 6.422 -19.625 1 90 5 ARG B O 1
ATOM 1502 N N . PRO B 1 6 ? 12.047 5.762 -18.734 1 83.69 6 PRO B N 1
ATOM 1503 C CA . PRO B 1 6 ? 12.117 7.004 -17.969 1 83.69 6 PRO B CA 1
ATOM 1504 C C . PRO B 1 6 ? 11.898 8.25 -18.828 1 83.69 6 PRO B C 1
ATOM 1506 O O . PRO B 1 6 ? 12.523 8.391 -19.875 1 83.69 6 PRO B O 1
ATOM 1509 N N . GLY B 1 7 ? 11.086 9.133 -18.406 1 80.62 7 GLY B N 1
ATOM 1510 C CA . GLY B 1 7 ? 10.773 10.336 -19.141 1 80.62 7 GLY B CA 1
ATOM 1511 C C . GLY B 1 7 ? 9.602 10.172 -20.094 1 80.62 7 GLY B C 1
ATOM 1512 O O . GLY B 1 7 ? 9.195 11.125 -20.766 1 80.62 7 GLY B O 1
ATOM 1513 N N . GLY B 1 8 ? 9.07 9.031 -20.219 1 87.5 8 GLY B N 1
ATOM 1514 C CA . GLY B 1 8 ? 7.914 8.773 -21.062 1 87.5 8 GLY B CA 1
ATOM 1515 C C . GLY B 1 8 ? 6.629 9.375 -20.516 1 87.5 8 GLY B C 1
ATOM 1516 O O . GLY B 1 8 ? 6.652 10.109 -19.531 1 87.5 8 GLY B O 1
ATOM 1517 N N . ARG B 1 9 ? 5.5 9.047 -21.266 1 88.12 9 ARG B N 1
ATOM 1518 C CA . ARG B 1 9 ? 4.227 9.688 -20.953 1 88.12 9 ARG B CA 1
ATOM 1519 C C . ARG B 1 9 ? 3.438 8.875 -19.938 1 88.12 9 ARG B C 1
ATOM 1521 O O . ARG B 1 9 ? 2.6 9.422 -19.219 1 88.12 9 ARG B O 1
ATOM 1528 N N . ARG B 1 10 ? 3.674 7.633 -19.812 1 93 10 ARG B N 1
ATOM 1529 C CA . ARG B 1 10 ? 2.941 6.809 -18.859 1 93 10 ARG B CA 1
ATOM 1530 C C . ARG B 1 10 ? 3.289 7.195 -17.422 1 93 10 ARG B C 1
ATOM 1532 O O . ARG B 1 10 ? 4.367 7.738 -17.156 1 93 10 ARG B O 1
ATOM 1539 N N . ARG B 1 11 ? 2.414 6.883 -16.531 1 94.31 11 ARG B N 1
ATOM 1540 C CA . ARG B 1 11 ? 2.602 7.273 -15.133 1 94.31 11 ARG B CA 1
ATOM 1541 C C . ARG B 1 11 ? 3.883 6.672 -14.562 1 94.31 11 ARG B C 1
ATOM 1543 O O . ARG B 1 11 ? 4.668 7.367 -13.914 1 94.31 11 ARG B O 1
ATOM 1550 N N . ILE B 1 12 ? 4.062 5.383 -14.836 1 94.94 12 ILE B N 1
ATOM 1551 C CA . ILE B 1 12 ? 5.238 4.715 -14.289 1 94.94 12 ILE B CA 1
ATOM 1552 C C . ILE B 1 12 ? 6.504 5.375 -14.836 1 94.94 12 ILE B C 1
ATOM 1554 O O . ILE B 1 12 ? 7.5 5.508 -14.117 1 94.94 12 ILE B O 1
ATOM 1558 N N . ASP B 1 13 ? 6.492 5.801 -16.047 1 95.94 13 ASP B N 1
ATOM 1559 C CA . ASP B 1 13 ? 7.645 6.445 -16.672 1 95.94 13 ASP B CA 1
ATOM 1560 C C . ASP B 1 13 ? 7.938 7.797 -16.016 1 95.94 13 ASP B C 1
ATOM 1562 O O . ASP B 1 13 ? 9.102 8.172 -15.859 1 95.94 13 ASP B O 1
ATOM 1566 N N . ARG B 1 14 ? 6.918 8.5 -15.656 1 95.31 14 ARG B N 1
ATOM 1567 C CA . ARG B 1 14 ? 7.082 9.797 -15 1 95.31 14 ARG B CA 1
ATOM 1568 C C . ARG B 1 14 ? 7.59 9.625 -13.57 1 95.31 14 ARG B C 1
ATOM 1570 O O . ARG B 1 14 ? 8.57 10.258 -13.172 1 95.31 14 ARG B O 1
ATOM 1577 N N . VAL B 1 15 ? 6.961 8.695 -12.883 1 96.5 15 VAL B N 1
ATOM 1578 C CA . VAL B 1 15 ? 7.238 8.484 -11.461 1 96.5 15 VAL B CA 1
ATOM 1579 C C . VAL B 1 15 ? 8.672 7.992 -11.281 1 96.5 15 VAL B C 1
ATOM 1581 O O . VAL B 1 15 ? 9.344 8.359 -10.32 1 96.5 15 VAL B O 1
ATOM 1584 N N . LEU B 1 16 ? 9.125 7.207 -12.227 1 96.38 16 LEU B N 1
ATOM 1585 C CA . LEU B 1 16 ? 10.469 6.641 -12.109 1 96.38 16 LEU B CA 1
ATOM 1586 C C . LEU B 1 16 ? 11.461 7.414 -12.977 1 96.38 16 LEU B C 1
ATOM 1588 O O . LEU B 1 16 ? 12.609 7 -13.125 1 96.38 16 LEU B O 1
ATOM 1592 N N . GLY B 1 17 ? 10.977 8.461 -13.578 1 94.12 17 GLY B N 1
ATOM 1593 C CA . GLY B 1 17 ? 11.852 9.266 -14.422 1 94.12 17 GLY B CA 1
ATOM 1594 C C . GLY B 1 17 ? 12.844 10.102 -13.625 1 94.12 17 GLY B C 1
ATOM 1595 O O . GLY B 1 17 ? 12.633 10.367 -12.445 1 94.12 17 GLY B O 1
ATOM 1596 N N . PRO B 1 18 ? 13.789 10.453 -14.531 1 88.5 18 PRO B N 1
ATOM 1597 C CA . PRO B 1 18 ? 14.758 11.336 -13.875 1 88.5 18 PRO B CA 1
ATOM 1598 C C . PRO B 1 18 ? 14.164 12.688 -13.492 1 88.5 18 PRO B C 1
ATOM 1600 O O . PRO B 1 18 ? 13.305 13.211 -14.203 1 88.5 18 PRO B O 1
ATOM 1603 N N . GLY B 1 19 ? 14.25 13.219 -12.445 1 91.31 19 GLY B N 1
ATOM 1604 C CA . GLY B 1 19 ? 13.797 14.539 -12.039 1 91.31 19 GLY B CA 1
ATOM 1605 C C . GLY B 1 19 ? 12.617 14.5 -11.094 1 91.31 19 GLY B C 1
ATOM 1606 O O . GLY B 1 19 ? 12.281 15.508 -10.461 1 91.31 19 GLY B O 1
ATOM 1607 N N . TYR B 1 20 ? 11.875 13.352 -11.164 1 94.94 20 TYR B N 1
ATOM 1608 C CA . TYR B 1 20 ? 10.664 13.258 -10.352 1 94.94 20 TYR B CA 1
ATOM 1609 C C . TYR B 1 20 ? 10.969 13.562 -8.891 1 94.94 20 TYR B C 1
ATOM 1611 O O . TYR B 1 20 ? 10.133 14.133 -8.18 1 94.94 20 TYR B O 1
ATOM 1619 N N . LEU B 1 21 ? 12.195 13.266 -8.5 1 95.75 21 LEU B N 1
ATOM 1620 C CA . LEU B 1 21 ? 12.602 13.469 -7.109 1 95.75 21 LEU B CA 1
ATOM 1621 C C . LEU B 1 21 ? 13.602 14.617 -6.996 1 95.75 21 LEU B C 1
ATOM 1623 O O . LEU B 1 21 ? 14.242 14.781 -5.957 1 95.75 21 LEU B O 1
ATOM 1627 N N . SER B 1 22 ? 13.711 15.312 -8.062 1 93.56 22 SER B N 1
ATOM 1628 C CA . SER B 1 22 ? 14.68 16.406 -8.039 1 93.56 22 SER B CA 1
ATOM 1629 C C . SER B 1 22 ? 14.102 17.641 -7.363 1 93.56 22 SER B C 1
ATOM 1631 O O . SER B 1 22 ? 12.922 17.969 -7.555 1 93.56 22 SER B O 1
ATOM 1633 N N . ASP B 1 23 ? 14.867 18.344 -6.594 1 93.5 23 ASP B N 1
ATOM 1634 C CA . ASP B 1 23 ? 14.602 19.656 -6 1 93.5 23 ASP B CA 1
ATOM 1635 C C . ASP B 1 23 ? 13.297 19.641 -5.203 1 93.5 23 ASP B C 1
ATOM 1637 O O . ASP B 1 23 ? 12.484 20.562 -5.309 1 93.5 23 ASP B O 1
ATOM 1641 N N . LEU B 1 24 ? 13.047 18.594 -4.488 1 94 24 LEU B N 1
ATOM 1642 C CA . LEU B 1 24 ? 11.82 18.453 -3.713 1 94 24 LEU B CA 1
ATOM 1643 C C . LEU B 1 24 ? 11.68 19.594 -2.707 1 94 24 LEU B C 1
ATOM 1645 O O . LEU B 1 24 ? 10.578 20.078 -2.461 1 94 24 LEU B O 1
ATOM 1649 N N . GLY B 1 25 ? 12.797 20.031 -2.207 1 91.56 25 GLY B N 1
ATOM 1650 C CA . GLY B 1 25 ? 12.789 21.078 -1.212 1 91.56 25 GLY B CA 1
ATOM 1651 C C . GLY B 1 25 ? 12.305 22.406 -1.76 1 91.56 25 GLY B C 1
ATOM 1652 O O . GLY B 1 25 ? 11.875 23.281 -1 1 91.56 25 GLY B O 1
ATOM 1653 N N . GLU B 1 26 ? 12.352 22.516 -3.039 1 93.69 26 GLU B N 1
ATOM 1654 C CA . GLU B 1 26 ? 11.969 23.781 -3.67 1 93.69 26 GLU B CA 1
ATOM 1655 C C . GLU B 1 26 ? 10.523 23.734 -4.156 1 93.69 26 GLU B C 1
ATOM 1657 O O . GLU B 1 26 ? 9.945 24.766 -4.504 1 93.69 26 GLU B O 1
ATOM 1662 N N . LEU B 1 27 ? 9.891 22.594 -4.137 1 93.44 27 LEU B N 1
ATOM 1663 C CA . LEU B 1 27 ? 8.531 22.438 -4.648 1 93.44 27 LEU B CA 1
ATOM 1664 C C . LEU B 1 27 ? 7.504 22.797 -3.584 1 93.44 27 LEU B C 1
ATOM 1666 O O . LEU B 1 27 ? 7.699 22.516 -2.402 1 93.44 27 LEU B O 1
ATOM 1670 N N . PRO B 1 28 ? 6.422 23.438 -4.094 1 91.5 28 PRO B N 1
ATOM 1671 C CA . PRO B 1 28 ? 5.32 23.656 -3.148 1 91.5 28 PRO B CA 1
ATOM 1672 C C . PRO B 1 28 ? 4.746 22.359 -2.6 1 91.5 28 PRO B C 1
ATOM 1674 O O . PRO B 1 28 ? 4.797 21.328 -3.271 1 91.5 28 PRO B O 1
ATOM 1677 N N . LEU B 1 29 ? 4.133 22.422 -1.384 1 87.75 29 LEU B N 1
ATOM 1678 C CA . LEU B 1 29 ? 3.57 21.25 -0.716 1 87.75 29 LEU B CA 1
ATOM 1679 C C . LEU B 1 29 ? 2.49 20.594 -1.575 1 87.75 29 LEU B C 1
ATOM 1681 O O . LEU B 1 29 ? 2.371 19.375 -1.608 1 87.75 29 LEU B O 1
ATOM 1685 N N . SER B 1 30 ? 1.704 21.484 -2.27 1 87 30 SER B N 1
ATOM 1686 C CA . SER B 1 30 ? 0.641 20.953 -3.121 1 87 30 SER B CA 1
ATOM 1687 C C . SER B 1 30 ? 1.205 20.078 -4.23 1 87 30 SER B C 1
ATOM 1689 O O . SER B 1 30 ? 0.631 19.031 -4.559 1 87 30 SER B O 1
ATOM 1691 N N . VAL B 1 31 ? 2.336 20.484 -4.719 1 92.19 31 VAL B N 1
ATOM 1692 C CA . VAL B 1 31 ? 2.969 19.719 -5.789 1 92.19 31 VAL B CA 1
ATOM 1693 C C . VAL B 1 31 ? 3.549 18.422 -5.219 1 92.19 31 VAL B C 1
ATOM 1695 O O . VAL B 1 31 ? 3.453 17.375 -5.844 1 92.19 31 VAL B O 1
ATOM 1698 N N . LEU B 1 32 ? 4.152 18.469 -4.051 1 93.62 32 LEU B N 1
ATOM 1699 C CA . LEU B 1 32 ? 4.66 17.266 -3.389 1 93.62 32 LEU B CA 1
ATOM 1700 C C . LEU B 1 32 ? 3.543 16.25 -3.15 1 93.62 32 LEU B C 1
ATOM 1702 O O . LEU B 1 32 ? 3.711 15.062 -3.416 1 93.62 32 LEU B O 1
ATOM 1706 N N . ARG B 1 33 ? 2.408 16.766 -2.768 1 89.38 33 ARG B N 1
ATOM 1707 C CA . ARG B 1 33 ? 1.272 15.891 -2.504 1 89.38 33 ARG B CA 1
ATOM 1708 C C . ARG B 1 33 ? 0.754 15.266 -3.795 1 89.38 33 ARG B C 1
ATOM 1710 O O . ARG B 1 33 ? 0.376 14.094 -3.812 1 89.38 33 ARG B O 1
ATOM 1717 N N . GLU B 1 34 ? 0.73 16.078 -4.766 1 91.38 34 GLU B N 1
ATOM 1718 C CA . GLU B 1 34 ? 0.311 15.547 -6.066 1 91.38 34 GLU B CA 1
ATOM 1719 C C . GLU B 1 34 ? 1.243 14.438 -6.539 1 91.38 34 GLU B C 1
ATOM 1721 O O . GLU B 1 34 ? 0.785 13.406 -7.031 1 91.38 34 GLU B O 1
ATOM 1726 N N . ARG B 1 35 ? 2.521 14.672 -6.383 1 94.56 35 ARG B N 1
ATOM 1727 C CA . ARG B 1 35 ? 3.5 13.664 -6.785 1 94.56 35 ARG B CA 1
ATOM 1728 C C . ARG B 1 35 ? 3.381 12.414 -5.93 1 94.56 35 ARG B C 1
ATOM 1730 O O . ARG B 1 35 ? 3.469 11.297 -6.438 1 94.56 35 ARG B O 1
ATOM 1737 N N . ARG B 1 36 ? 3.23 12.594 -4.695 1 92.5 36 ARG B N 1
ATOM 1738 C CA . ARG B 1 36 ? 3.023 11.469 -3.799 1 92.5 36 ARG B CA 1
ATOM 1739 C C . ARG B 1 36 ? 1.806 10.648 -4.219 1 92.5 36 ARG B C 1
ATOM 1741 O O . ARG B 1 36 ? 1.867 9.422 -4.281 1 92.5 36 ARG B O 1
ATOM 1748 N N . ASP B 1 37 ? 0.727 11.32 -4.523 1 89.12 37 ASP B N 1
ATOM 1749 C CA . ASP B 1 37 ? -0.519 10.656 -4.891 1 89.12 37 ASP B CA 1
ATOM 1750 C C . ASP B 1 37 ? -0.365 9.891 -6.207 1 89.12 37 ASP B C 1
ATOM 1752 O O . ASP B 1 37 ? -0.91 8.797 -6.359 1 89.12 37 ASP B O 1
ATOM 1756 N N . GLU B 1 38 ? 0.341 10.547 -7.078 1 93.31 38 GLU B N 1
ATOM 1757 C CA . GLU B 1 38 ? 0.614 9.875 -8.344 1 93.31 38 GLU B CA 1
ATOM 1758 C C . GLU B 1 38 ? 1.428 8.602 -8.133 1 93.31 38 GLU B C 1
ATOM 1760 O O . GLU B 1 38 ? 1.118 7.562 -8.711 1 93.31 38 GLU B O 1
ATOM 1765 N N . ALA B 1 39 ? 2.439 8.672 -7.332 1 95.06 39 ALA B N 1
ATOM 1766 C CA . ALA B 1 39 ? 3.268 7.512 -7.027 1 95.06 39 ALA B CA 1
ATOM 1767 C C . ALA B 1 39 ? 2.459 6.438 -6.301 1 95.06 39 ALA B C 1
ATOM 1769 O O . ALA B 1 39 ? 2.6 5.246 -6.586 1 95.06 39 ALA B O 1
ATOM 1770 N N . ALA B 1 40 ? 1.616 6.891 -5.43 1 90.06 40 ALA B N 1
ATOM 1771 C CA . ALA B 1 40 ? 0.774 5.965 -4.68 1 90.06 40 ALA B CA 1
ATOM 1772 C C . ALA B 1 40 ? -0.193 5.23 -5.602 1 90.06 40 ALA B C 1
ATOM 1774 O O . ALA B 1 40 ? -0.429 4.031 -5.438 1 90.06 40 ALA B O 1
ATOM 1775 N N . GLN B 1 41 ? -0.734 5.945 -6.523 1 90.19 41 GLN B N 1
ATOM 1776 C CA . GLN B 1 41 ? -1.628 5.32 -7.492 1 90.19 41 GLN B CA 1
ATOM 1777 C C . GLN B 1 41 ? -0.888 4.285 -8.336 1 90.19 41 GLN B C 1
ATOM 1779 O O . GLN B 1 41 ? -1.408 3.199 -8.594 1 90.19 41 GLN B O 1
ATOM 1784 N N . GLU B 1 42 ? 0.299 4.664 -8.719 1 93.06 42 GLU B N 1
ATOM 1785 C CA . GLU B 1 42 ? 1.101 3.715 -9.484 1 93.06 42 GLU B CA 1
ATOM 1786 C C . GLU B 1 42 ? 1.416 2.467 -8.672 1 93.06 42 GLU B C 1
ATOM 1788 O O . GLU B 1 42 ? 1.347 1.348 -9.18 1 93.06 42 GLU B O 1
ATOM 1793 N N . GLU B 1 43 ? 1.809 2.65 -7.418 1 92.06 43 GLU B N 1
ATOM 1794 C CA . GLU B 1 43 ? 2.08 1.531 -6.523 1 92.06 43 GLU B CA 1
ATOM 1795 C C . GLU B 1 43 ? 0.865 0.615 -6.402 1 92.06 43 GLU B C 1
ATOM 1797 O O . GLU B 1 43 ? 1 -0.61 -6.422 1 92.06 43 GLU B O 1
ATOM 1802 N N . THR B 1 44 ? -0.342 1.189 -6.305 1 87.94 44 THR B N 1
ATOM 1803 C CA . THR B 1 44 ? -1.586 0.434 -6.211 1 87.94 44 THR B CA 1
ATOM 1804 C C . THR B 1 44 ? -1.817 -0.382 -7.48 1 87.94 44 THR B C 1
ATOM 1806 O O . THR B 1 44 ? -2.203 -1.551 -7.41 1 87.94 44 THR B O 1
ATOM 1809 N N . ASP B 1 45 ? -1.594 0.249 -8.586 1 89.75 45 ASP B N 1
ATOM 1810 C CA . ASP B 1 45 ? -1.766 -0.438 -9.859 1 89.75 45 ASP B CA 1
ATOM 1811 C C . ASP B 1 45 ? -0.791 -1.605 -9.992 1 89.75 45 ASP B C 1
ATOM 1813 O O . ASP B 1 45 ? -1.178 -2.703 -10.398 1 89.75 45 ASP B O 1
ATOM 1817 N N . LEU B 1 46 ? 0.467 -1.386 -9.625 1 92.19 46 LEU B N 1
ATOM 1818 C CA . LEU B 1 46 ? 1.471 -2.439 -9.711 1 92.19 46 LEU B CA 1
ATOM 1819 C C . LEU B 1 46 ? 1.18 -3.555 -8.719 1 92.19 46 LEU B C 1
ATOM 1821 O O . LEU B 1 46 ? 1.406 -4.73 -9.008 1 92.19 46 LEU B O 1
ATOM 1825 N N . SER B 1 47 ? 0.751 -3.184 -7.574 1 88.12 47 SER B N 1
ATOM 1826 C CA . SER B 1 47 ? 0.353 -4.176 -6.582 1 88.12 47 SER B CA 1
ATOM 1827 C C . SER B 1 47 ? -0.77 -5.062 -7.105 1 88.12 47 SER B C 1
ATOM 1829 O O . SER B 1 47 ? -0.745 -6.281 -6.914 1 88.12 47 SER B O 1
ATOM 1831 N N . TYR B 1 48 ? -1.717 -4.477 -7.77 1 87.25 48 TYR B N 1
ATOM 1832 C CA . TYR B 1 48 ? -2.795 -5.238 -8.391 1 87.25 48 TYR B CA 1
ATOM 1833 C C . TYR B 1 48 ? -2.25 -6.188 -9.453 1 87.25 48 TYR B C 1
ATOM 1835 O O . TYR B 1 48 ? -2.625 -7.359 -9.492 1 87.25 48 TYR B O 1
ATOM 1843 N N . LEU B 1 49 ? -1.438 -5.727 -10.273 1 90.31 49 LEU B N 1
ATOM 1844 C CA . LEU B 1 49 ? -0.849 -6.555 -11.32 1 90.31 49 LEU B CA 1
ATOM 1845 C C . LEU B 1 49 ? -0.081 -7.727 -10.719 1 90.31 49 LEU B C 1
ATOM 1847 O O . LEU B 1 49 ? -0.162 -8.852 -11.219 1 90.31 49 LEU B O 1
ATOM 1851 N N . ARG B 1 50 ? 0.633 -7.438 -9.711 1 91 50 ARG B N 1
ATOM 1852 C CA . ARG B 1 50 ? 1.371 -8.5 -9.047 1 91 50 ARG B CA 1
ATOM 1853 C C . ARG B 1 50 ? 0.427 -9.586 -8.539 1 91 50 ARG B C 1
ATOM 1855 O O . ARG B 1 50 ? 0.703 -10.781 -8.695 1 91 50 ARG B O 1
ATOM 1862 N N . ARG B 1 51 ? -0.671 -9.211 -7.945 1 87 51 ARG B N 1
ATOM 1863 C CA . ARG B 1 51 ? -1.655 -10.18 -7.461 1 87 51 ARG B CA 1
ATOM 1864 C C . ARG B 1 51 ? -2.258 -10.969 -8.609 1 87 51 ARG B C 1
ATOM 1866 O O . ARG B 1 51 ? -2.5 -12.172 -8.484 1 87 51 ARG B O 1
ATOM 1873 N N . LEU B 1 52 ? -2.5 -10.273 -9.68 1 87.56 52 LEU B N 1
ATOM 1874 C CA . LEU B 1 52 ? -3.004 -10.945 -10.875 1 87.56 52 LEU B CA 1
ATOM 1875 C C . LEU B 1 52 ? -2.021 -12.008 -11.359 1 87.56 52 LEU B C 1
ATOM 1877 O O . LEU B 1 52 ? -2.426 -13.125 -11.695 1 87.56 52 LEU B O 1
ATOM 1881 N N . LEU B 1 53 ? -0.778 -11.688 -11.391 1 91.06 53 LEU B N 1
ATOM 1882 C CA . LEU B 1 53 ? 0.246 -12.617 -11.844 1 91.06 53 LEU B CA 1
ATOM 1883 C C . LEU B 1 53 ? 0.359 -13.805 -10.891 1 91.06 53 LEU B C 1
ATOM 1885 O O . LEU B 1 53 ? 0.487 -14.945 -11.336 1 91.06 53 LEU B O 1
ATOM 1889 N N . HIS B 1 54 ? 0.264 -13.562 -9.641 1 89 54 HIS B N 1
ATOM 1890 C CA . HIS B 1 54 ? 0.237 -14.648 -8.664 1 89 54 HIS B CA 1
ATOM 1891 C C . HIS B 1 54 ? -0.935 -15.586 -8.922 1 89 54 HIS B C 1
ATOM 1893 O O . HIS B 1 54 ? -0.769 -16.812 -8.906 1 89 54 HIS B O 1
ATOM 1899 N N . ALA B 1 55 ? -2.043 -14.945 -9.148 1 86.88 55 ALA B N 1
ATOM 1900 C CA . ALA B 1 55 ? -3.23 -15.75 -9.414 1 86.88 55 ALA B CA 1
ATOM 1901 C C . ALA B 1 55 ? -3.041 -16.609 -10.656 1 86.88 55 ALA B C 1
ATOM 1903 O O . ALA B 1 55 ? -3.408 -17.797 -10.664 1 86.88 55 ALA B O 1
ATOM 1904 N N . ARG B 1 56 ? -2.436 -16.062 -11.656 1 88.44 56 ARG B N 1
ATOM 1905 C CA . ARG B 1 56 ? -2.199 -16.812 -12.891 1 88.44 56 ARG B CA 1
ATOM 1906 C C . ARG B 1 56 ? -1.217 -17.953 -12.656 1 88.44 56 ARG B C 1
ATOM 1908 O O . ARG B 1 56 ? -1.425 -19.062 -13.148 1 88.44 56 ARG B O 1
ATOM 1915 N N . ILE B 1 57 ? -0.245 -17.641 -11.969 1 90.44 57 ILE B N 1
ATOM 1916 C CA . ILE B 1 57 ? 0.73 -18.672 -11.633 1 90.44 57 ILE B CA 1
ATOM 1917 C C . ILE B 1 57 ? 0.042 -19.797 -10.875 1 90.44 57 ILE B C 1
ATOM 1919 O O . ILE B 1 57 ? 0.234 -20.969 -11.188 1 90.44 57 ILE B O 1
ATOM 1923 N N . ASP B 1 58 ? -0.773 -19.484 -9.953 1 88.62 58 ASP B N 1
ATOM 1924 C CA . ASP B 1 58 ? -1.477 -20.469 -9.148 1 88.62 58 ASP B CA 1
ATOM 1925 C C . ASP B 1 58 ? -2.412 -21.312 -10.008 1 88.62 58 ASP B C 1
ATOM 1927 O O . ASP B 1 58 ? -2.576 -22.516 -9.766 1 88.62 58 ASP B O 1
ATOM 1931 N N . ILE B 1 59 ? -2.99 -20.656 -10.914 1 86.25 59 ILE B N 1
ATOM 1932 C CA . ILE B 1 59 ? -3.908 -21.359 -11.805 1 86.25 59 ILE B CA 1
ATOM 1933 C C . ILE B 1 59 ? -3.141 -22.391 -12.625 1 86.25 59 ILE B C 1
ATOM 1935 O O . ILE B 1 59 ? -3.572 -23.547 -12.758 1 86.25 59 ILE B O 1
ATOM 1939 N N . VAL B 1 60 ? -2.061 -22.047 -13.188 1 88.88 60 VAL B N 1
ATOM 1940 C CA . VAL B 1 60 ? -1.25 -22.953 -13.984 1 88.88 60 VAL B CA 1
ATOM 1941 C C . VAL B 1 60 ? -0.733 -24.094 -13.102 1 88.88 60 VAL B C 1
ATOM 1943 O O . VAL B 1 60 ? -0.78 -25.266 -13.5 1 88.88 60 VAL B O 1
ATOM 1946 N N . ARG B 1 61 ? -0.333 -23.797 -11.961 1 88.06 61 ARG B N 1
ATOM 1947 C CA . ARG B 1 61 ? 0.172 -24.812 -11.047 1 88.06 61 ARG B CA 1
ATOM 1948 C C . ARG B 1 61 ? -0.935 -25.781 -10.633 1 88.06 61 ARG B C 1
ATOM 1950 O O . ARG B 1 61 ? -0.689 -26.969 -10.453 1 88.06 61 ARG B O 1
ATOM 1957 N N . ALA B 1 62 ? -2.062 -25.188 -10.391 1 85.62 62 ALA B N 1
ATOM 1958 C CA . ALA B 1 62 ? -3.201 -26.047 -10.062 1 85.62 62 ALA B CA 1
ATOM 1959 C C . ALA B 1 62 ? -3.469 -27.047 -11.18 1 85.62 62 ALA B C 1
ATOM 1961 O O . ALA B 1 62 ? -3.777 -28.203 -10.922 1 85.62 62 ALA B O 1
ATOM 1962 N N . GLU B 1 63 ? -3.381 -26.578 -12.414 1 87.69 63 GLU B N 1
ATOM 1963 C CA . GLU B 1 63 ? -3.582 -27.453 -13.555 1 87.69 63 GLU B CA 1
ATOM 1964 C C . GLU B 1 63 ? -2.488 -28.516 -13.633 1 87.69 63 GLU B C 1
ATOM 1966 O O . GLU B 1 63 ? -2.766 -29.688 -13.914 1 87.69 63 GLU B O 1
ATOM 1971 N N . GLN B 1 64 ? -1.359 -28.141 -13.375 1 87.19 64 GLN B N 1
ATOM 1972 C CA . GLN B 1 64 ? -0.257 -29.094 -13.375 1 87.19 64 GLN B CA 1
ATOM 1973 C C . GLN B 1 64 ? -0.445 -30.156 -12.297 1 87.19 64 GLN B C 1
ATOM 1975 O O . GLN B 1 64 ? -0.206 -31.344 -12.531 1 87.19 64 GLN B O 1
ATOM 1980 N N . GLU B 1 65 ? -0.806 -29.734 -11.164 1 85.38 65 GLU B N 1
ATOM 1981 C CA . GLU B 1 65 ? -1.048 -30.656 -10.055 1 85.38 65 GLU B CA 1
ATOM 1982 C C . GLU B 1 65 ? -2.186 -31.625 -10.375 1 85.38 65 GLU B C 1
ATOM 1984 O O . GLU B 1 65 ? -2.109 -32.812 -10.055 1 85.38 65 GLU B O 1
ATOM 1989 N N . ARG B 1 66 ? -3.211 -31.078 -10.906 1 86.75 66 ARG B N 1
ATOM 1990 C CA . ARG B 1 66 ? -4.348 -31.906 -11.289 1 86.75 66 ARG B CA 1
ATOM 1991 C C . ARG B 1 66 ? -3.922 -33 -12.25 1 86.75 66 ARG B C 1
ATOM 1993 O O . ARG B 1 66 ? -4.324 -34.156 -12.094 1 86.75 66 ARG B O 1
ATOM 2000 N N . ARG B 1 67 ? -3.127 -32.688 -13.195 1 86.06 67 ARG B N 1
ATOM 2001 C CA . ARG B 1 67 ? -2.66 -33.656 -14.18 1 86.06 67 ARG B CA 1
ATOM 2002 C C . ARG B 1 67 ? -1.756 -34.688 -13.531 1 86.06 67 ARG B C 1
ATOM 2004 O O . ARG B 1 67 ? -1.814 -35.875 -13.883 1 86.06 67 ARG B O 1
ATOM 2011 N N . SER B 1 68 ? -0.981 -34.281 -12.711 1 85.88 68 SER B N 1
ATOM 2012 C CA . SER B 1 68 ? -0.034 -35.188 -12.086 1 85.88 68 SER B CA 1
ATOM 2013 C C . SER B 1 68 ? -0.737 -36.125 -11.117 1 85.88 68 SER B C 1
ATOM 2015 O O . SER B 1 68 ? -0.326 -37.281 -10.953 1 85.88 68 SER B O 1
ATOM 2017 N N . SER B 1 69 ? -1.661 -35.625 -10.43 1 83 69 SER B N 1
ATOM 2018 C CA . SER B 1 69 ? -2.359 -36.438 -9.422 1 83 69 SER B CA 1
ATOM 2019 C C . SER B 1 69 ? -3.518 -37.219 -10.039 1 83 69 SER B C 1
ATOM 2021 O O . SER B 1 69 ? -4.09 -38.094 -9.398 1 83 69 SER B O 1
ATOM 2023 N N . GLY B 1 70 ? -3.734 -37 -11.234 1 79.25 70 GLY B N 1
ATOM 2024 C CA . GLY B 1 70 ? -4.906 -37.594 -11.852 1 79.25 70 GLY B CA 1
ATOM 2025 C C . GLY B 1 70 ? -6.215 -37.094 -11.266 1 79.25 70 GLY B C 1
ATOM 2026 O O . GLY B 1 70 ? -7.215 -37.812 -11.258 1 79.25 70 GLY B O 1
ATOM 2027 N N . GLY B 1 71 ? -6.055 -36 -10.664 1 69.81 71 GLY B N 1
ATOM 2028 C CA . GLY B 1 71 ? -7.211 -35.438 -9.984 1 69.81 71 GLY B CA 1
ATOM 2029 C C . GLY B 1 71 ? -8.297 -34.969 -10.93 1 69.81 71 GLY B C 1
ATOM 2030 O O . GLY B 1 71 ? -8.031 -34.688 -12.102 1 69.81 71 GLY B O 1
ATOM 2031 N N . GLU B 1 72 ? -9.523 -35.156 -10.398 1 67.06 72 GLU B N 1
ATOM 2032 C CA . GLU B 1 72 ? -10.719 -34.844 -11.188 1 67.06 72 GLU B CA 1
ATOM 2033 C C . GLU B 1 72 ? -11.133 -33.406 -11.008 1 67.06 72 GLU B C 1
ATOM 2035 O O . GLU B 1 72 ? -11.898 -32.875 -11.812 1 67.06 72 GLU B O 1
ATOM 2040 N N . ARG B 1 73 ? -10.594 -32.719 -9.922 1 70.5 73 ARG B N 1
ATOM 2041 C CA . ARG B 1 73 ? -11.102 -31.375 -9.789 1 70.5 73 ARG B CA 1
ATOM 2042 C C . ARG B 1 73 ? -10.484 -30.453 -10.836 1 70.5 73 ARG B C 1
ATOM 2044 O O . ARG B 1 73 ? -9.266 -30.344 -10.938 1 70.5 73 ARG B O 1
ATOM 2051 N N . SER B 1 74 ? -11.492 -29.844 -11.508 1 73.56 74 SER B N 1
ATOM 2052 C CA . SER B 1 74 ? -11.086 -28.938 -12.57 1 73.56 74 SER B CA 1
ATOM 2053 C C . SER B 1 74 ? -10.492 -27.656 -12 1 73.56 74 SER B C 1
ATOM 2055 O O . SER B 1 74 ? -10.742 -27.312 -10.844 1 73.56 74 SER B O 1
ATOM 2057 N N . VAL B 1 75 ? -9.625 -27.047 -12.656 1 78 75 VAL B N 1
ATOM 2058 C CA . VAL B 1 75 ? -9.047 -25.75 -12.328 1 78 75 VAL B CA 1
ATOM 2059 C C . VAL B 1 75 ? -10.156 -24.719 -12.109 1 78 75 VAL B C 1
ATOM 2061 O O . VAL B 1 75 ? -10.031 -23.844 -11.25 1 78 75 VAL B O 1
ATOM 2064 N N . VAL B 1 76 ? -11.219 -24.938 -12.805 1 72.06 76 VAL B N 1
ATOM 2065 C CA . VAL B 1 76 ? -12.344 -24.016 -12.703 1 72.06 76 VAL B CA 1
ATOM 2066 C C . VAL B 1 76 ? -12.953 -24.094 -11.305 1 72.06 76 VAL B C 1
ATOM 2068 O O . VAL B 1 76 ? -13.359 -23.078 -10.734 1 72.06 76 VAL B O 1
ATOM 2071 N N . GLU B 1 77 ? -12.906 -25.234 -10.734 1 77.44 77 GLU B N 1
ATOM 2072 C CA . GLU B 1 77 ? -13.445 -25.422 -9.391 1 77.44 77 GLU B CA 1
ATOM 2073 C C . GLU B 1 77 ? -12.562 -24.75 -8.344 1 77.44 77 GLU B C 1
ATOM 2075 O O . GLU B 1 77 ? -13.039 -24.375 -7.27 1 77.44 77 GLU B O 1
ATOM 2080 N N . ARG B 1 78 ? -11.32 -24.578 -8.758 1 82.25 78 ARG B N 1
ATOM 2081 C CA . ARG B 1 78 ? -10.359 -24.016 -7.812 1 82.25 78 ARG B CA 1
ATOM 2082 C C . ARG B 1 78 ? -10.172 -22.516 -8.055 1 82.25 78 ARG B C 1
ATOM 2084 O O . ARG B 1 78 ? -9.562 -21.828 -7.242 1 82.25 78 ARG B O 1
ATOM 2091 N N . LEU B 1 79 ? -10.789 -22.016 -9.055 1 79.56 79 LEU B N 1
ATOM 2092 C CA . LEU B 1 79 ? -10.57 -20.641 -9.492 1 79.56 79 LEU B CA 1
ATOM 2093 C C . LEU B 1 79 ? -11.008 -19.656 -8.414 1 79.56 79 LEU B C 1
ATOM 2095 O O . LEU B 1 79 ? -10.273 -18.719 -8.102 1 79.56 79 LEU B O 1
ATOM 2099 N N . ALA B 1 80 ? -12.086 -19.938 -7.82 1 75.88 80 ALA B N 1
ATOM 2100 C CA . ALA B 1 80 ? -12.602 -19.031 -6.797 1 75.88 80 ALA B CA 1
ATOM 2101 C C . ALA B 1 80 ? -11.633 -18.938 -5.621 1 75.88 80 ALA B C 1
ATOM 2103 O O . ALA B 1 80 ? -11.336 -17.844 -5.141 1 75.88 80 ALA B O 1
ATOM 2104 N N . ALA B 1 81 ? -11.164 -20.047 -5.215 1 81.12 81 ALA B N 1
ATOM 2105 C CA . ALA B 1 81 ? -10.234 -20.078 -4.09 1 81.12 81 ALA B CA 1
ATOM 2106 C C . ALA B 1 81 ? -8.922 -19.391 -4.445 1 81.12 81 ALA B C 1
ATOM 2108 O O . ALA B 1 81 ? -8.352 -18.656 -3.625 1 81.12 81 ALA B O 1
ATOM 2109 N N . ILE B 1 82 ? -8.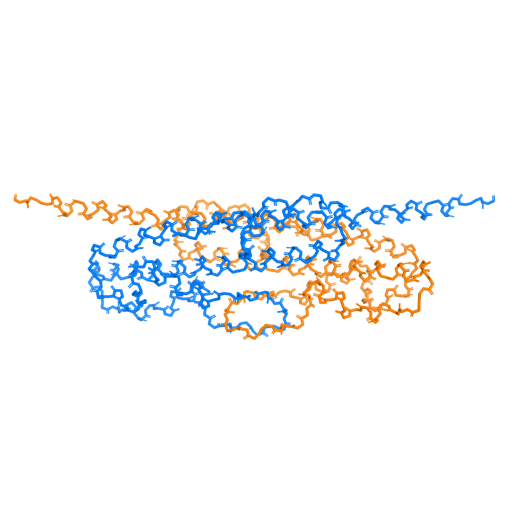422 -19.578 -5.672 1 83 82 ILE B N 1
ATOM 2110 C CA . ILE B 1 82 ? -7.172 -18.984 -6.125 1 83 82 ILE B CA 1
ATOM 2111 C C . ILE B 1 82 ? -7.305 -17.469 -6.168 1 83 82 ILE B C 1
ATOM 2113 O O . ILE B 1 82 ? -6.402 -16.75 -5.734 1 83 82 ILE B O 1
ATOM 2117 N N . LEU B 1 83 ? -8.461 -17.031 -6.664 1 78.06 83 L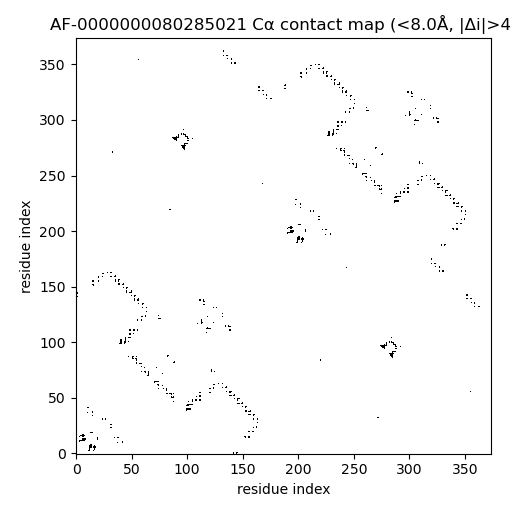EU B N 1
ATOM 2118 C CA . LEU B 1 83 ? -8.68 -15.586 -6.754 1 78.06 83 LEU B CA 1
ATOM 2119 C C . LEU B 1 83 ? -8.797 -14.969 -5.363 1 78.06 83 LEU B C 1
ATOM 2121 O O . LEU B 1 83 ? -8.258 -13.891 -5.113 1 78.06 83 LEU B O 1
ATOM 2125 N N . ALA B 1 84 ? -9.453 -15.602 -4.457 1 76.88 84 ALA B N 1
ATOM 2126 C CA . ALA B 1 84 ? -9.586 -15.141 -3.08 1 76.88 84 ALA B CA 1
ATOM 2127 C C . ALA B 1 84 ? -8.227 -15.07 -2.389 1 76.88 84 ALA B C 1
ATOM 2129 O O . ALA B 1 84 ? -7.914 -14.086 -1.713 1 76.88 84 ALA B O 1
ATOM 2130 N N . ASP B 1 85 ? -7.398 -16.078 -2.662 1 78.81 85 ASP B N 1
ATOM 2131 C CA . ASP B 1 85 ? -6.07 -16.156 -2.062 1 78.81 85 ASP B CA 1
ATOM 2132 C C . ASP B 1 85 ? -5.188 -15.008 -2.527 1 78.81 85 ASP B C 1
ATOM 2134 O O . ASP B 1 85 ? -4.238 -14.625 -1.837 1 78.81 85 ASP B O 1
ATOM 2138 N N . ASN B 1 86 ? -5.559 -14.477 -3.652 1 77.62 86 ASN B N 1
ATOM 2139 C CA . ASN B 1 86 ? -4.742 -13.406 -4.211 1 77.62 86 ASN B CA 1
ATOM 2140 C C . ASN B 1 86 ? -5.453 -12.055 -4.117 1 77.62 86 ASN B C 1
ATOM 2142 O O . ASN B 1 86 ? -4.965 -11.055 -4.645 1 77.62 86 ASN B O 1
ATOM 2146 N N . ALA B 1 87 ? -6.578 -12.172 -3.365 1 70.19 87 ALA B N 1
ATOM 2147 C CA . ALA B 1 87 ? -7.348 -10.969 -3.07 1 70.19 87 ALA B CA 1
ATOM 2148 C C . ALA B 1 87 ? -7.695 -10.211 -4.348 1 70.19 87 ALA B C 1
ATOM 2150 O O . ALA B 1 87 ? -7.582 -8.984 -4.402 1 70.19 87 ALA B O 1
ATOM 2151 N N . ILE B 1 88 ? -7.715 -11 -5.363 1 67.94 88 ILE B N 1
ATOM 2152 C CA . ILE B 1 88 ? -8.156 -10.484 -6.656 1 67.94 88 ILE B CA 1
ATOM 2153 C C . ILE B 1 88 ? -9.641 -10.773 -6.852 1 67.94 88 ILE B C 1
ATOM 2155 O O . ILE B 1 88 ? -10.125 -11.836 -6.453 1 67.94 88 ILE B O 1
ATOM 2159 N N . GLY B 1 89 ? -10.562 -9.867 -6.609 1 59.28 89 GLY B N 1
ATOM 2160 C CA . GLY B 1 89 ? -11.992 -10.062 -6.754 1 59.28 89 GLY B CA 1
ATOM 2161 C C . GLY B 1 89 ? -12.812 -8.875 -6.266 1 59.28 89 GLY B C 1
ATOM 2162 O O . GLY B 1 89 ? -12.25 -7.828 -5.93 1 59.28 89 GLY B O 1
ATOM 2163 N N . PRO B 1 90 ? -14.07 -9.117 -6.473 1 54.84 90 PRO B N 1
ATOM 2164 C CA . PRO B 1 90 ? -14.93 -7.996 -6.105 1 54.84 90 PRO B CA 1
ATOM 2165 C C . PRO B 1 90 ? -14.742 -7.555 -4.656 1 54.84 90 PRO B C 1
ATOM 2167 O O . PRO B 1 90 ? -14.43 -8.375 -3.793 1 54.84 90 PRO B O 1
ATOM 2170 N N . ALA B 1 91 ? -14.602 -6.25 -4.547 1 52.72 91 ALA B N 1
ATOM 2171 C CA . ALA B 1 91 ? -14.367 -5.578 -3.271 1 52.72 91 ALA B CA 1
ATOM 2172 C C . ALA B 1 91 ? -15.391 -6.012 -2.227 1 52.72 91 ALA B C 1
ATOM 2174 O O . ALA B 1 91 ? -16.594 -6.008 -2.49 1 52.72 91 ALA B O 1
ATOM 2175 N N . THR B 1 92 ? -15.039 -6.887 -1.52 1 48.44 92 THR B N 1
ATOM 2176 C CA . THR B 1 92 ? -16.016 -7.129 -0.457 1 48.44 92 THR B CA 1
ATOM 2177 C C . THR B 1 92 ? -15.906 -6.059 0.624 1 48.44 92 THR B C 1
ATOM 2179 O O . THR B 1 92 ? -16.688 -6.051 1.575 1 48.44 92 THR B O 1
ATOM 2182 N N . GLY B 1 93 ? -15.008 -5.199 0.465 1 46.69 93 GLY B N 1
ATOM 2183 C CA . GLY B 1 93 ? -14.906 -4.363 1.651 1 46.69 93 GLY B CA 1
ATOM 2184 C C . GLY B 1 93 ? -15.836 -3.162 1.617 1 46.69 93 GLY B C 1
ATOM 2185 O O . GLY B 1 93 ? -16.094 -2.604 0.55 1 46.69 93 GLY B O 1
ATOM 2186 N N . SER B 1 94 ? -16.828 -3.16 2.41 1 42.81 94 SER B N 1
ATOM 2187 C CA . SER B 1 94 ? -17.859 -2.158 2.664 1 42.81 94 SER B CA 1
ATOM 2188 C C . SER B 1 94 ? -17.25 -0.823 3.07 1 42.81 94 SER B C 1
ATOM 2190 O O . SER B 1 94 ? -17.953 0.15 3.309 1 42.81 94 SER B O 1
ATOM 2192 N N . GLY B 1 95 ? -16.062 -0.677 3.391 1 48.44 95 GLY B N 1
ATOM 2193 C CA . GLY B 1 95 ? -15.883 0.483 4.25 1 48.44 95 GLY B CA 1
ATOM 2194 C C . GLY B 1 95 ? -15.656 1.769 3.475 1 48.44 95 GLY B C 1
ATOM 2195 O O . GLY B 1 95 ? -15.344 1.734 2.283 1 48.44 95 GLY B O 1
ATOM 2196 N N . ARG B 1 96 ? -16.156 2.852 3.93 1 48.97 96 ARG B N 1
ATOM 2197 C CA . ARG B 1 96 ? -16.281 4.254 3.555 1 48.97 96 ARG B CA 1
ATOM 2198 C C . ARG B 1 96 ? -14.914 4.91 3.395 1 48.97 96 ARG B C 1
ATOM 2200 O O . ARG B 1 96 ? -14.82 6.105 3.113 1 48.97 96 ARG B O 1
ATOM 2207 N N . HIS B 1 97 ? -13.883 4.273 3.707 1 53.22 97 HIS B N 1
ATOM 2208 C CA . HIS B 1 97 ? -12.625 5.008 3.656 1 53.22 97 HIS B CA 1
ATOM 2209 C C . HIS B 1 97 ? -11.961 4.875 2.289 1 53.22 97 HIS B C 1
ATOM 2211 O O . HIS B 1 97 ? -12.07 3.83 1.642 1 53.22 97 HIS B O 1
ATOM 2217 N N . GLN B 1 98 ? -11.648 6.023 1.843 1 52.72 98 GLN B N 1
ATOM 2218 C CA . GLN B 1 98 ? -11.086 6.125 0.5 1 52.72 98 GLN B CA 1
ATOM 2219 C C . GLN B 1 98 ? -9.781 5.344 0.389 1 52.72 98 GLN B C 1
ATOM 2221 O O . GLN B 1 98 ? -8.859 5.559 1.175 1 52.72 98 GLN B O 1
ATOM 2226 N N . ARG B 1 99 ? -9.914 4.168 -0.193 1 57.66 99 ARG B N 1
ATOM 2227 C CA . ARG B 1 99 ? -8.719 3.447 -0.639 1 57.66 99 ARG B CA 1
ATOM 2228 C C . ARG B 1 99 ? -8.461 3.684 -2.123 1 57.66 99 ARG B C 1
ATOM 2230 O O . ARG B 1 99 ? -9.398 3.906 -2.895 1 57.66 99 ARG B O 1
ATOM 2237 N N . LEU B 1 100 ? -7.168 3.814 -2.391 1 63.69 100 LEU B N 1
ATOM 2238 C CA . LEU B 1 100 ? -6.836 3.906 -3.809 1 63.69 100 LEU B CA 1
ATOM 2239 C C . LEU B 1 100 ? -7.16 2.604 -4.531 1 63.69 100 LEU B C 1
ATOM 2241 O O . LEU B 1 100 ? -6.832 1.521 -4.043 1 63.69 100 LEU B O 1
ATOM 2245 N N . GLU B 1 101 ? -8.07 2.678 -5.406 1 72.31 101 GLU B N 1
ATOM 2246 C CA . GLU B 1 101 ? -8.398 1.562 -6.289 1 72.31 101 GLU B CA 1
ATOM 2247 C C . GLU B 1 101 ? -7.484 1.543 -7.516 1 72.31 101 GLU B C 1
ATOM 2249 O O . GLU B 1 101 ? -7.023 2.594 -7.969 1 72.31 101 GLU B O 1
ATOM 2254 N N . PRO B 1 102 ? -7.215 0.292 -7.973 1 76.44 102 PRO B N 1
ATOM 2255 C CA . PRO B 1 102 ? -6.441 0.252 -9.219 1 76.44 102 PRO B CA 1
ATOM 2256 C C . PRO B 1 102 ? -7.129 1 -10.359 1 76.44 102 PRO B C 1
ATOM 2258 O O . PRO B 1 102 ? -8.328 0.832 -10.586 1 76.44 102 PRO B O 1
ATOM 2261 N N . SER B 1 103 ? -6.445 1.832 -11.016 1 78 103 SER B N 1
ATOM 2262 C CA . SER B 1 103 ? -6.996 2.662 -12.078 1 78 103 SER B CA 1
ATOM 2263 C C . SER B 1 103 ? -6.789 2.014 -13.445 1 78 103 SER B C 1
ATOM 2265 O O . SER B 1 103 ? -7.391 2.436 -14.438 1 78 103 SER B O 1
ATOM 2267 N N . ARG B 1 104 ? -6.02 0.876 -13.477 1 82.5 104 ARG B N 1
ATOM 2268 C CA . ARG B 1 104 ? -5.68 0.229 -14.734 1 82.5 104 ARG B CA 1
ATOM 2269 C C . ARG B 1 104 ? -5.98 -1.266 -14.688 1 82.5 104 ARG B C 1
ATOM 2271 O O . ARG B 1 104 ? -5.246 -2.072 -15.25 1 82.5 104 ARG B O 1
ATOM 2278 N N . ALA B 1 105 ? -6.992 -1.621 -14.047 1 77.56 105 ALA B N 1
ATOM 2279 C CA . ALA B 1 105 ? -7.32 -3.027 -13.828 1 77.56 105 ALA B CA 1
ATOM 2280 C C . ALA B 1 105 ? -7.516 -3.76 -15.148 1 77.56 105 ALA B C 1
ATOM 2282 O O . ALA B 1 105 ? -6.957 -4.836 -15.359 1 77.56 105 ALA B O 1
ATOM 2283 N N . GLY B 1 106 ? -8.352 -3.105 -16.031 1 79.94 106 GLY B N 1
ATOM 2284 C CA . GLY B 1 106 ? -8.609 -3.73 -17.312 1 79.94 106 GLY B CA 1
ATOM 2285 C C . GLY B 1 106 ? -7.363 -3.922 -18.141 1 79.94 106 GLY B C 1
ATOM 2286 O O . GLY B 1 106 ? -7.148 -4.992 -18.719 1 79.94 106 GLY B O 1
ATOM 2287 N N . GLU B 1 107 ? -6.566 -2.953 -18.172 1 85.06 107 GLU B N 1
ATOM 2288 C CA . GLU B 1 107 ? -5.312 -3.006 -18.906 1 85.06 107 GLU B CA 1
ATOM 2289 C C . GLU B 1 107 ? -4.387 -4.082 -18.359 1 85.06 107 GLU B C 1
ATOM 2291 O O . GLU B 1 107 ? -3.771 -4.836 -19.109 1 85.06 107 GLU B O 1
ATOM 2296 N N . HIS B 1 108 ? -4.285 -4.246 -17.109 1 85.94 108 HIS B N 1
ATOM 2297 C CA . HIS B 1 108 ? -3.4 -5.211 -16.469 1 85.94 108 HIS B CA 1
ATOM 2298 C C . HIS B 1 108 ? -3.902 -6.637 -16.672 1 85.94 108 HIS B C 1
ATOM 2300 O O . HIS B 1 108 ? -3.105 -7.562 -16.844 1 85.94 108 HIS B O 1
ATOM 2306 N N . ARG B 1 109 ? -5.191 -6.738 -16.688 1 83.94 109 ARG B N 1
ATOM 2307 C CA . ARG B 1 109 ? -5.75 -8.055 -16.984 1 83.94 109 ARG B CA 1
ATOM 2308 C C . ARG B 1 109 ? -5.391 -8.5 -18.391 1 83.94 109 ARG B C 1
ATOM 2310 O O . ARG B 1 109 ? -4.926 -9.625 -18.594 1 83.94 109 ARG B O 1
ATOM 2317 N N . ARG B 1 110 ? -5.652 -7.633 -19.328 1 83.81 110 ARG B N 1
ATOM 2318 C CA . ARG B 1 110 ? -5.324 -7.934 -20.719 1 83.81 110 ARG B CA 1
ATOM 2319 C C . ARG B 1 110 ? -3.834 -8.219 -20.875 1 83.81 110 ARG B C 1
ATOM 2321 O O . ARG B 1 110 ? -3.447 -9.109 -21.641 1 83.81 110 ARG B O 1
ATOM 2328 N N . PHE B 1 111 ? -3.066 -7.512 -20.156 1 89.06 111 PHE B N 1
ATOM 2329 C CA . PHE B 1 111 ? -1.623 -7.703 -20.203 1 89.06 111 PHE B CA 1
ATOM 2330 C C . PHE B 1 111 ? -1.248 -9.102 -19.719 1 89.06 111 PHE B C 1
ATOM 2332 O O . PHE B 1 111 ? -0.478 -9.805 -20.375 1 89.06 111 PHE B O 1
ATOM 2339 N N . ALA B 1 112 ? -1.771 -9.477 -18.625 1 84.94 112 ALA B N 1
ATOM 2340 C CA . ALA B 1 112 ? -1.479 -10.797 -18.062 1 84.94 112 ALA B CA 1
ATOM 2341 C C . ALA B 1 112 ? -1.923 -11.898 -19.016 1 84.94 112 ALA B C 1
ATOM 2343 O O . ALA B 1 112 ? -1.231 -12.914 -19.172 1 84.94 112 ALA B O 1
ATOM 2344 N N . GLU B 1 113 ? -3.008 -11.641 -19.656 1 83.25 113 GLU B N 1
ATOM 2345 C CA . GLU B 1 113 ? -3.508 -12.617 -20.609 1 83.25 113 GLU B CA 1
ATOM 2346 C C . GLU B 1 113 ? -2.594 -12.703 -21.828 1 83.25 113 GLU B C 1
ATOM 2348 O O . GLU B 1 113 ? -2.338 -13.797 -22.344 1 83.25 113 GLU B O 1
ATOM 2353 N N . ALA B 1 114 ? -2.129 -11.625 -22.203 1 86.5 114 ALA B N 1
ATOM 2354 C CA . ALA B 1 114 ? -1.331 -11.531 -23.422 1 86.5 114 ALA B CA 1
ATOM 2355 C C . ALA B 1 114 ? 0.025 -12.203 -23.25 1 86.5 114 ALA B C 1
ATOM 2357 O O . ALA B 1 114 ? 0.673 -12.578 -24.234 1 86.5 114 ALA B O 1
ATOM 2358 N N . LEU B 1 115 ? 0.389 -12.438 -22.062 1 85.88 115 LEU B N 1
ATOM 2359 C CA . LEU B 1 115 ? 1.703 -13.016 -21.797 1 85.88 115 LEU B CA 1
ATOM 2360 C C . LEU B 1 115 ? 1.783 -14.453 -22.297 1 85.88 115 LEU B C 1
ATOM 2362 O O . LEU B 1 115 ? 2.873 -14.953 -22.578 1 85.88 115 LEU B O 1
ATOM 2366 N N . ILE B 1 116 ? 0.628 -15.031 -22.438 1 81.75 116 ILE B N 1
ATOM 2367 C CA . ILE B 1 116 ? 0.647 -16.422 -22.891 1 81.75 116 ILE B CA 1
ATOM 2368 C C . ILE B 1 116 ? -0.215 -16.562 -24.141 1 81.75 116 ILE B C 1
ATOM 2370 O O . ILE B 1 116 ? -0.84 -17.609 -24.344 1 81.75 116 ILE B O 1
ATOM 2374 N N . GLY B 1 117 ? -0.221 -15.586 -24.953 1 80.12 117 GLY B N 1
ATOM 2375 C CA . GLY B 1 117 ? -0.915 -15.648 -26.234 1 80.12 117 GLY B CA 1
ATOM 2376 C C . GLY B 1 117 ? -2.412 -15.438 -26.109 1 80.12 117 GLY B C 1
ATOM 2377 O O . GLY B 1 117 ? -3.197 -16.125 -26.75 1 80.12 117 GLY B O 1
ATOM 2378 N N . ASP B 1 118 ? -2.77 -14.664 -25.234 1 68.12 118 ASP B N 1
ATOM 2379 C CA . ASP B 1 118 ? -4.145 -14.219 -25.047 1 68.12 118 ASP B CA 1
ATOM 2380 C C . ASP B 1 118 ? -5.039 -15.375 -24.594 1 68.12 118 ASP B C 1
ATOM 2382 O O . ASP B 1 118 ? -6.211 -15.445 -24.969 1 68.12 118 ASP B O 1
ATOM 2386 N N . THR B 1 119 ? -4.492 -16.344 -24.062 1 62.19 119 THR B N 1
ATOM 2387 C CA . THR B 1 119 ? -5.266 -17.453 -23.531 1 62.19 119 THR B CA 1
ATOM 2388 C C . THR B 1 119 ? -5.902 -17.062 -22.188 1 62.19 119 THR B C 1
ATOM 2390 O O . THR B 1 119 ? -5.227 -16.547 -21.297 1 62.19 119 THR B O 1
ATOM 2393 N N . ASP B 1 120 ? -7.266 -17.234 -22.25 1 59.53 120 ASP B N 1
ATOM 2394 C CA . ASP B 1 120 ? -8 -16.969 -21.016 1 59.53 120 ASP B CA 1
ATOM 2395 C C . ASP B 1 120 ? -7.684 -18.031 -19.953 1 59.53 120 ASP B C 1
ATOM 2397 O O . ASP B 1 120 ? -7.176 -19.109 -20.281 1 59.53 120 ASP B O 1
ATOM 2401 N N . LEU B 1 121 ? -7.773 -17.703 -18.672 1 59.06 121 LEU B N 1
ATOM 2402 C CA . LEU B 1 121 ? -7.527 -18.531 -17.484 1 59.06 121 LEU B CA 1
ATOM 2403 C C . LEU B 1 121 ? -8.102 -19.922 -17.656 1 59.06 121 LEU B C 1
ATOM 2405 O O . LEU B 1 121 ? -7.457 -20.922 -17.312 1 59.06 121 LEU B O 1
ATOM 2409 N N . SER B 1 122 ? -9.352 -19.891 -18.125 1 57.06 122 SER B N 1
ATOM 2410 C CA . SER B 1 122 ? -10.117 -21.141 -18.188 1 57.06 122 SER B CA 1
ATOM 2411 C C . SER B 1 122 ? -9.586 -22.062 -19.281 1 57.06 122 SER B C 1
ATOM 2413 O O . SER B 1 122 ? -9.859 -23.266 -19.266 1 57.06 122 SER B O 1
ATOM 2415 N N . ASP B 1 123 ? -8.672 -21.547 -20.031 1 74.62 123 ASP B N 1
ATOM 2416 C CA . ASP B 1 123 ? -8.219 -22.359 -21.156 1 74.62 123 ASP B CA 1
ATOM 2417 C C . ASP B 1 123 ? -6.902 -23.078 -20.828 1 74.62 123 ASP B C 1
ATOM 2419 O O . ASP B 1 123 ? -6.297 -23.703 -21.688 1 74.62 123 ASP B O 1
ATOM 2423 N N . VAL B 1 124 ? -6.535 -23 -19.594 1 80.19 124 VAL B N 1
ATOM 2424 C CA . VAL B 1 124 ? -5.254 -23.594 -19.219 1 80.19 124 VAL B CA 1
ATOM 2425 C C . VAL B 1 124 ? -5.309 -25.109 -19.391 1 80.19 124 VAL B C 1
ATOM 2427 O O . VAL B 1 124 ? -4.293 -25.734 -19.688 1 80.19 124 VAL B O 1
ATOM 2430 N N . SER B 1 125 ? -6.543 -25.578 -19.344 1 80.69 125 SER B N 1
ATOM 2431 C CA . SER B 1 125 ? -6.711 -27.031 -19.469 1 80.69 125 SER B CA 1
ATOM 2432 C C . SER B 1 125 ? -6.465 -27.5 -20.891 1 80.69 125 SER B C 1
ATOM 2434 O O . SER B 1 125 ? -6.223 -28.688 -21.141 1 80.69 125 SER B O 1
ATOM 2436 N N . THR B 1 126 ? -6.543 -26.578 -21.766 1 84.69 126 THR B N 1
ATOM 2437 C CA . THR B 1 126 ? -6.367 -26.938 -23.172 1 84.69 126 THR B CA 1
ATOM 2438 C C . THR B 1 126 ? -4.902 -26.828 -23.578 1 84.69 126 THR B C 1
ATOM 2440 O O . THR B 1 126 ? -4.516 -27.297 -24.656 1 84.69 126 THR B O 1
ATOM 2443 N N . LEU B 1 127 ? -4.145 -26.328 -22.734 1 86.75 127 LEU B N 1
ATOM 2444 C CA . LEU B 1 127 ? -2.732 -26.141 -23.062 1 86.75 127 LEU B CA 1
ATOM 2445 C C . LEU B 1 127 ? -1.95 -27.422 -22.859 1 86.75 127 LEU B C 1
ATOM 2447 O O . LEU B 1 127 ? -2.281 -28.234 -21.969 1 86.75 127 LEU B O 1
ATOM 2451 N N . SER B 1 128 ? -0.929 -27.562 -23.734 1 88.88 128 SER B N 1
ATOM 2452 C CA . SER B 1 128 ? -0.031 -28.703 -23.562 1 88.88 128 SER B CA 1
ATOM 2453 C C . SER B 1 128 ? 0.845 -28.531 -22.328 1 88.88 128 SER B C 1
ATOM 2455 O O . SER B 1 128 ? 0.969 -27.422 -21.797 1 88.88 128 SER B O 1
ATOM 2457 N N . ASP B 1 129 ? 1.454 -29.594 -21.906 1 87.06 129 ASP B N 1
ATOM 2458 C CA . ASP B 1 129 ? 2.348 -29.547 -20.766 1 87.06 129 ASP B CA 1
ATOM 2459 C C . ASP B 1 129 ? 3.5 -28.578 -21 1 87.06 129 ASP B C 1
ATOM 2461 O O . ASP B 1 129 ? 3.889 -27.812 -20.109 1 87.06 129 ASP B O 1
ATOM 2465 N N . GLU B 1 130 ? 3.965 -28.594 -22.203 1 87.25 130 GLU B N 1
ATOM 2466 C CA . GLU B 1 130 ? 5.066 -27.703 -22.562 1 87.25 130 GLU B CA 1
ATOM 2467 C C . GLU B 1 130 ? 4.645 -26.25 -22.5 1 87.25 130 GLU B C 1
ATOM 2469 O O . GLU B 1 130 ? 5.41 -25.391 -22.047 1 87.25 130 GLU B O 1
ATOM 2474 N N . LYS B 1 131 ? 3.436 -26.047 -22.891 1 88.19 131 LYS B N 1
ATOM 2475 C CA . LYS B 1 131 ? 2.924 -24.688 -22.875 1 88.19 131 LYS B CA 1
ATOM 2476 C C . LYS B 1 131 ? 2.668 -24.203 -21.453 1 88.19 131 LYS B C 1
ATOM 2478 O O . LYS B 1 131 ? 2.842 -23.031 -21.141 1 88.19 131 LYS B O 1
ATOM 2483 N N . LEU B 1 132 ? 2.275 -25.109 -20.625 1 89 132 LEU B N 1
ATOM 2484 C CA . LEU B 1 132 ? 2.07 -24.766 -19.219 1 89 132 LEU B CA 1
ATOM 2485 C C . LEU B 1 132 ? 3.389 -24.375 -18.562 1 89 132 LEU B C 1
ATOM 2487 O O . LEU B 1 132 ? 3.445 -23.391 -17.812 1 89 132 LEU B O 1
ATOM 2491 N N . VAL B 1 133 ? 4.398 -25.094 -18.891 1 87 133 VAL B N 1
ATOM 2492 C CA . VAL B 1 133 ? 5.715 -24.797 -18.328 1 87 133 VAL B CA 1
ATOM 2493 C C . VAL B 1 133 ? 6.191 -23.438 -18.812 1 87 133 VAL B C 1
ATOM 2495 O O . VAL B 1 133 ? 6.684 -22.625 -18.031 1 87 133 VAL B O 1
ATOM 2498 N N . SER B 1 134 ? 5.965 -23.234 -20.062 1 88.94 134 SER B N 1
ATOM 2499 C CA . SER B 1 134 ? 6.371 -21.953 -20.656 1 88.94 134 SER B CA 1
ATOM 2500 C C . SER B 1 134 ? 5.582 -20.797 -20.062 1 88.94 134 SER B C 1
ATOM 2502 O O . SER B 1 134 ? 6.125 -19.719 -19.844 1 88.94 134 SER B O 1
ATOM 2504 N N . ALA B 1 135 ? 4.348 -21.016 -19.859 1 89.44 135 ALA B N 1
ATOM 2505 C CA . ALA B 1 135 ? 3.49 -20 -19.25 1 89.44 135 ALA B CA 1
ATOM 2506 C C . ALA B 1 135 ? 3.971 -19.641 -17.859 1 89.44 135 ALA B C 1
ATOM 2508 O O . ALA B 1 135 ? 4.051 -18.453 -17.5 1 89.44 135 ALA B O 1
ATOM 2509 N N . LEU B 1 136 ? 4.277 -20.641 -17.094 1 90.5 136 LEU B N 1
ATOM 2510 C CA . LEU B 1 136 ? 4.754 -20.422 -15.727 1 90.5 136 LEU B CA 1
ATOM 2511 C C . LEU B 1 136 ? 6.035 -19.594 -15.727 1 90.5 136 LEU B C 1
ATOM 2513 O O . LEU B 1 136 ? 6.184 -18.672 -14.922 1 90.5 136 LEU B O 1
ATOM 2517 N N . ASP B 1 137 ? 6.895 -19.922 -16.656 1 89.25 137 ASP B N 1
ATOM 2518 C CA . ASP B 1 137 ? 8.156 -19.188 -16.75 1 89.25 137 ASP B CA 1
ATOM 2519 C C . ASP B 1 137 ? 7.91 -17.719 -17.094 1 89.25 137 ASP B C 1
ATOM 2521 O O . ASP B 1 137 ? 8.523 -16.828 -16.516 1 89.25 137 ASP B O 1
ATOM 2525 N N . ARG B 1 138 ? 7.047 -17.531 -18.016 1 90 138 ARG B N 1
ATOM 2526 C CA . ARG B 1 138 ? 6.754 -16.172 -18.453 1 90 138 ARG B CA 1
ATOM 2527 C C . ARG B 1 138 ? 6.117 -15.352 -17.328 1 90 138 ARG B C 1
ATOM 2529 O O . ARG B 1 138 ? 6.52 -14.219 -17.078 1 90 138 ARG B O 1
ATOM 2536 N N . TYR B 1 139 ? 5.164 -15.945 -16.641 1 92.06 139 TYR B N 1
ATOM 2537 C CA . TYR B 1 139 ? 4.512 -15.266 -15.531 1 92.06 139 TYR B CA 1
ATOM 2538 C C . TYR B 1 139 ? 5.504 -14.977 -14.406 1 92.06 139 TYR B C 1
ATOM 2540 O O . TYR B 1 139 ? 5.492 -13.891 -13.82 1 92.06 139 TYR B O 1
ATOM 2548 N N . ALA B 1 140 ? 6.316 -15.922 -14.109 1 90.25 140 ALA B N 1
ATOM 2549 C CA . ALA B 1 140 ? 7.289 -15.758 -13.031 1 90.25 140 ALA B CA 1
ATOM 2550 C C . ALA B 1 140 ? 8.281 -14.641 -13.352 1 90.25 140 ALA B C 1
ATOM 2552 O O . ALA B 1 140 ? 8.594 -13.82 -12.484 1 90.25 140 ALA B O 1
ATOM 2553 N N . ASP B 1 141 ? 8.719 -14.633 -14.578 1 90.5 141 ASP B N 1
ATOM 2554 C CA . ASP B 1 141 ? 9.633 -13.578 -15.008 1 90.5 141 ASP B CA 1
ATOM 2555 C C . ASP B 1 141 ? 8.984 -12.203 -14.891 1 90.5 141 ASP B C 1
ATOM 2557 O O . ASP B 1 141 ? 9.609 -11.25 -14.43 1 90.5 141 ASP B O 1
ATOM 2561 N N . GLU B 1 142 ? 7.773 -12.148 -15.312 1 92.38 142 GLU B N 1
ATOM 2562 C CA . GLU B 1 142 ? 7.059 -10.875 -15.258 1 92.38 142 GLU B CA 1
ATOM 2563 C C . GLU B 1 142 ? 6.816 -10.445 -13.812 1 92.38 142 GLU B C 1
ATOM 2565 O O . GLU B 1 142 ? 6.879 -9.25 -13.5 1 92.38 142 GLU B O 1
ATOM 2570 N N . GLU B 1 143 ? 6.5 -11.406 -13 1 93.06 143 GLU B N 1
ATOM 2571 C CA . GLU B 1 143 ? 6.281 -11.109 -11.586 1 93.06 143 GLU B CA 1
ATOM 2572 C C . GLU B 1 143 ? 7.527 -10.5 -10.945 1 93.06 143 GLU B C 1
ATOM 2574 O O . GLU B 1 143 ? 7.43 -9.531 -10.188 1 93.06 143 GLU B O 1
ATOM 2579 N N . VAL B 1 144 ? 8.703 -11 -11.242 1 90.06 144 VAL B N 1
ATOM 2580 C CA . VAL B 1 144 ? 9.961 -10.469 -10.727 1 90.06 144 VAL B CA 1
ATOM 2581 C C . VAL B 1 144 ? 10.141 -9.023 -11.188 1 90.06 144 VAL B C 1
ATOM 2583 O O . VAL B 1 144 ? 10.508 -8.156 -10.398 1 90.06 144 VAL B O 1
ATOM 2586 N N . SER B 1 145 ? 9.836 -8.828 -12.422 1 92.75 145 SER B N 1
ATOM 2587 C CA . SER B 1 145 ? 9.938 -7.484 -12.984 1 92.75 145 SER B CA 1
ATOM 2588 C C . SER B 1 145 ? 8.992 -6.516 -12.289 1 92.75 145 SER B C 1
ATOM 2590 O O . SER B 1 145 ? 9.406 -5.438 -11.859 1 92.75 145 SER B O 1
ATOM 2592 N N . VAL B 1 146 ? 7.734 -6.883 -12.172 1 93.56 146 VAL B N 1
ATOM 2593 C CA . VAL B 1 146 ? 6.711 -6.043 -11.555 1 93.56 146 VAL B CA 1
ATOM 2594 C C . VAL B 1 146 ? 7.078 -5.766 -10.102 1 93.56 146 VAL B C 1
ATOM 2596 O O . VAL B 1 146 ? 6.938 -4.637 -9.625 1 93.56 146 VAL B O 1
ATOM 2599 N N . SER B 1 147 ? 7.602 -6.754 -9.398 1 91.19 147 SER B N 1
ATOM 2600 C CA . SER B 1 147 ? 8.008 -6.594 -8.008 1 91.19 147 SER B CA 1
ATOM 2601 C C . SER B 1 147 ? 9.141 -5.582 -7.871 1 91.19 147 SER B C 1
ATOM 2603 O O . SER B 1 147 ? 9.156 -4.777 -6.938 1 91.19 147 SER B O 1
ATOM 2605 N N . SER B 1 148 ? 10.031 -5.645 -8.758 1 93 148 SER B N 1
ATOM 2606 C CA . SER B 1 148 ? 11.141 -4.699 -8.75 1 93 148 SER B CA 1
ATOM 2607 C C . SER B 1 148 ? 10.648 -3.27 -8.953 1 93 148 SER B C 1
ATOM 2609 O O . SER B 1 148 ? 11.055 -2.359 -8.227 1 93 148 SER B O 1
ATOM 2611 N N . TYR B 1 149 ? 9.758 -3.104 -9.891 1 94.12 149 TYR B N 1
ATOM 2612 C CA . TYR B 1 149 ? 9.219 -1.772 -10.148 1 94.12 149 TYR B CA 1
ATOM 2613 C C . TYR B 1 149 ? 8.398 -1.276 -8.961 1 94.12 149 TYR B C 1
ATOM 2615 O O . TYR B 1 149 ? 8.438 -0.091 -8.625 1 94.12 149 TYR B O 1
ATOM 2623 N N . ARG B 1 150 ? 7.656 -2.141 -8.406 1 92.88 150 ARG B N 1
ATOM 2624 C CA . ARG B 1 150 ? 6.883 -1.769 -7.223 1 92.88 150 ARG B CA 1
ATOM 2625 C C . ARG B 1 150 ? 7.793 -1.229 -6.121 1 92.88 150 ARG B C 1
ATOM 2627 O O . ARG B 1 150 ? 7.477 -0.221 -5.484 1 92.88 150 ARG B O 1
ATOM 2634 N N . ARG B 1 151 ? 8.922 -1.836 -5.875 1 92.06 151 ARG B N 1
ATOM 2635 C CA . ARG B 1 151 ? 9.875 -1.393 -4.863 1 92.06 151 ARG B CA 1
ATOM 2636 C C . ARG B 1 151 ? 10.422 -0.009 -5.191 1 92.06 151 ARG B C 1
ATOM 2638 O O . ARG B 1 151 ? 10.555 0.839 -4.309 1 92.06 151 ARG B O 1
ATOM 2645 N N . GLU B 1 152 ? 10.695 0.109 -6.43 1 94.69 152 GLU B N 1
ATOM 2646 C CA . GLU B 1 152 ? 11.203 1.412 -6.852 1 94.69 152 GLU B CA 1
ATOM 2647 C C . GLU B 1 152 ? 10.172 2.512 -6.605 1 94.69 152 GLU B C 1
ATOM 2649 O O . GLU B 1 152 ? 10.508 3.582 -6.094 1 94.69 152 GLU B O 1
ATOM 2654 N N . VAL B 1 153 ? 8.961 2.268 -6.953 1 95.94 153 VAL B N 1
ATOM 2655 C CA . VAL B 1 153 ? 7.895 3.25 -6.777 1 95.94 153 VAL B CA 1
ATOM 2656 C C . VAL B 1 153 ? 7.68 3.52 -5.293 1 95.94 153 VAL B C 1
ATOM 2658 O O . VAL B 1 153 ? 7.457 4.664 -4.887 1 95.94 153 VAL B O 1
ATOM 2661 N N . GLN B 1 154 ? 7.73 2.514 -4.488 1 92.06 154 GLN B N 1
ATOM 2662 C CA . GLN B 1 154 ? 7.645 2.684 -3.041 1 92.06 154 GLN B CA 1
ATOM 2663 C C . GLN B 1 154 ? 8.766 3.586 -2.525 1 92.06 154 GLN B C 1
ATOM 2665 O O . GLN B 1 154 ? 8.547 4.406 -1.634 1 92.06 154 GLN B O 1
ATOM 2670 N N . GLY B 1 155 ? 9.922 3.365 -3.084 1 93.81 155 GLY B N 1
ATOM 2671 C CA . GLY B 1 155 ? 11.023 4.25 -2.732 1 93.81 155 GLY B CA 1
ATOM 2672 C C . GLY B 1 155 ? 10.734 5.707 -3.045 1 93.81 155 GLY B C 1
ATOM 2673 O O . GLY B 1 155 ? 11.094 6.594 -2.268 1 93.81 155 GLY B O 1
ATOM 2674 N N . VAL B 1 156 ? 10.148 5.938 -4.164 1 95.75 156 VAL B N 1
ATOM 2675 C CA . VAL B 1 156 ? 9.75 7.289 -4.555 1 95.75 156 VAL B CA 1
ATOM 2676 C C . VAL B 1 156 ? 8.773 7.855 -3.535 1 95.75 156 VAL B C 1
ATOM 2678 O O . VAL B 1 156 ? 8.953 8.977 -3.049 1 95.75 156 VAL B O 1
ATOM 2681 N N . MET B 1 157 ? 7.758 7.098 -3.211 1 93.56 157 MET B N 1
ATOM 2682 C CA . MET B 1 157 ? 6.762 7.516 -2.227 1 93.56 157 MET B CA 1
ATOM 2683 C C . MET B 1 157 ? 7.426 7.859 -0.897 1 93.56 157 MET B C 1
ATOM 2685 O O . MET B 1 157 ? 7.121 8.891 -0.296 1 93.56 157 MET B O 1
ATOM 2689 N N . ASP B 1 158 ? 8.328 7.031 -0.474 1 91.94 158 ASP B N 1
ATOM 2690 C CA . ASP B 1 158 ? 9.016 7.23 0.799 1 91.94 158 ASP B CA 1
ATOM 2691 C C . ASP B 1 158 ? 9.812 8.531 0.792 1 91.94 158 ASP B C 1
ATOM 2693 O O . ASP B 1 158 ? 9.82 9.266 1.78 1 91.94 158 ASP B O 1
ATOM 2697 N N . THR B 1 159 ? 10.445 8.711 -0.279 1 94.81 159 THR B N 1
ATOM 2698 C CA . THR B 1 159 ? 11.266 9.914 -0.392 1 94.81 159 THR B CA 1
ATOM 2699 C C . THR B 1 159 ? 10.398 11.172 -0.311 1 94.81 159 THR B C 1
ATOM 2701 O O . THR B 1 159 ? 10.734 12.125 0.391 1 94.81 159 THR B O 1
ATOM 2704 N N . ILE B 1 160 ? 9.297 11.18 -1.013 1 95.06 160 ILE B N 1
ATOM 2705 C CA . ILE B 1 160 ? 8.398 12.336 -1.014 1 95.06 160 ILE B CA 1
ATOM 2706 C C . ILE B 1 160 ? 7.785 12.508 0.373 1 95.06 160 ILE B C 1
ATOM 2708 O O . ILE B 1 160 ? 7.723 13.625 0.892 1 95.06 160 ILE B O 1
ATOM 2712 N N . ASN B 1 161 ? 7.414 11.422 0.96 1 90.38 161 ASN B N 1
ATOM 2713 C CA . ASN B 1 161 ? 6.836 11.477 2.299 1 90.38 161 ASN B CA 1
ATOM 2714 C C . ASN B 1 161 ? 7.844 11.992 3.324 1 90.38 161 ASN B C 1
ATOM 2716 O O . ASN B 1 161 ? 7.477 12.719 4.25 1 90.38 161 ASN B O 1
ATOM 2720 N N . ALA B 1 162 ? 9.047 11.562 3.145 1 91.75 162 ALA B N 1
ATOM 2721 C CA . ALA B 1 162 ? 10.086 12.07 4.035 1 91.75 162 ALA B CA 1
ATOM 2722 C C . ALA B 1 162 ? 10.227 13.586 3.92 1 91.75 162 ALA B C 1
ATOM 2724 O O . ALA B 1 162 ? 10.398 14.273 4.926 1 91.75 162 ALA B O 1
ATOM 2725 N N . GLU B 1 163 ? 10.188 14.047 2.689 1 93.06 163 GLU B N 1
ATOM 2726 C CA . GLU B 1 163 ? 10.266 15.484 2.482 1 93.06 163 GLU B CA 1
ATOM 2727 C C . GLU B 1 163 ? 9.078 16.203 3.117 1 93.06 163 GLU B C 1
ATOM 2729 O O . GLU B 1 163 ? 9.242 17.25 3.75 1 93.06 163 GLU B O 1
ATOM 2734 N N . ILE B 1 164 ? 7.918 15.664 2.988 1 89.94 164 ILE B N 1
ATOM 2735 C CA . ILE B 1 164 ? 6.715 16.234 3.578 1 89.94 164 ILE B CA 1
ATOM 2736 C C . ILE B 1 164 ? 6.836 16.234 5.102 1 89.94 164 ILE B C 1
ATOM 2738 O O . ILE B 1 164 ? 6.527 17.234 5.754 1 89.94 164 ILE B O 1
ATOM 2742 N N . ALA B 1 165 ? 7.348 15.227 5.668 1 86.94 165 ALA B N 1
ATOM 2743 C CA . ALA B 1 165 ? 7.559 15.133 7.109 1 86.94 165 ALA B CA 1
ATOM 2744 C C . ALA B 1 165 ? 8.562 16.188 7.586 1 86.94 165 ALA B C 1
ATOM 2746 O O . ALA B 1 165 ? 8.367 16.812 8.633 1 86.94 165 ALA B O 1
ATOM 2747 N N . THR B 1 166 ? 9.57 16.312 6.785 1 87.88 166 THR B N 1
ATOM 2748 C CA . THR B 1 166 ? 10.594 17.297 7.117 1 87.88 166 THR B CA 1
ATOM 2749 C C . THR B 1 166 ? 9.992 18.703 7.141 1 87.88 166 THR B C 1
ATOM 2751 O O . THR B 1 166 ? 10.297 19.484 8.039 1 87.88 166 THR B O 1
ATOM 2754 N N . ARG B 1 167 ? 9.172 18.969 6.199 1 85.25 167 ARG B N 1
ATOM 2755 C CA . ARG B 1 167 ? 8.508 20.266 6.141 1 85.25 167 ARG B CA 1
ATOM 2756 C C . ARG B 1 167 ? 7.602 20.469 7.352 1 85.25 167 ARG B C 1
ATOM 2758 O O . ARG B 1 167 ? 7.516 21.578 7.891 1 85.25 167 ARG B O 1
ATOM 2765 N N . TYR B 1 168 ? 6.973 19.453 7.699 1 80.94 168 TYR B N 1
ATOM 2766 C CA . TYR B 1 168 ? 6.094 19.531 8.859 1 80.94 168 TYR B CA 1
ATOM 2767 C C . TYR B 1 168 ? 6.887 19.812 10.133 1 80.94 168 TYR B C 1
ATOM 2769 O O . TYR B 1 168 ? 6.453 20.609 10.977 1 80.94 168 TYR B O 1
ATOM 2777 N N . ARG B 1 169 ? 8.039 19.375 10.203 1 77.56 169 ARG B N 1
ATOM 2778 C CA . ARG B 1 169 ? 8.883 19.594 11.367 1 77.56 169 ARG B CA 1
ATOM 2779 C C . ARG B 1 169 ? 9.492 20.984 11.359 1 77.56 169 ARG B C 1
ATOM 2781 O O . ARG B 1 169 ? 9.609 21.625 12.406 1 77.56 169 ARG B O 1
ATOM 2788 N N . LYS B 1 170 ? 9.977 21.453 10.211 1 73.88 170 LYS B N 1
ATOM 2789 C CA . LYS B 1 170 ? 10.578 22.781 10.094 1 73.88 170 LYS B CA 1
ATOM 2790 C C . LYS B 1 170 ? 9.547 23.875 10.359 1 73.88 170 LYS B C 1
ATOM 2792 O O . LYS B 1 170 ? 9.867 24.906 10.953 1 73.88 170 LYS B O 1
ATOM 2797 N N . GLY B 1 171 ? 8.414 23.609 9.789 1 66.81 171 GLY B N 1
ATOM 2798 C CA . GLY B 1 171 ? 7.375 24.578 10.094 1 66.81 171 GLY B CA 1
ATOM 2799 C C . GLY B 1 171 ? 7.121 24.719 11.586 1 66.81 171 GLY B C 1
ATOM 2800 O O . GLY B 1 171 ? 6.859 25.828 12.062 1 66.81 171 GLY B O 1
ATOM 2801 N N . THR B 1 172 ? 7.273 23.672 12.266 1 58.31 172 THR B N 1
ATOM 2802 C CA . THR B 1 172 ? 7.152 23.703 13.719 1 58.31 172 THR B CA 1
ATOM 2803 C C . THR B 1 172 ? 8.328 24.453 14.344 1 58.31 172 THR B C 1
ATOM 2805 O O . THR B 1 172 ? 8.141 25.234 15.281 1 58.31 172 THR B O 1
ATOM 2808 N N . ALA B 1 173 ? 9.453 24.188 13.742 1 55.88 173 ALA B N 1
ATOM 2809 C CA . ALA B 1 173 ? 10.648 24.844 14.266 1 55.88 173 ALA B CA 1
ATOM 2810 C C . ALA B 1 173 ? 10.57 26.359 14.07 1 55.88 173 ALA B C 1
ATOM 2812 O O . ALA B 1 173 ? 10.945 27.125 14.961 1 55.88 173 ALA B O 1
ATOM 2813 N N . SER B 1 174 ? 10.141 26.734 12.914 1 53.22 174 SER B N 1
ATOM 2814 C CA . SER B 1 174 ? 10.039 28.156 12.633 1 53.22 174 SER B CA 1
ATOM 2815 C C . SER B 1 174 ? 9.039 28.844 13.57 1 53.22 174 SER B C 1
ATOM 2817 O O . SER B 1 174 ? 9.297 29.938 14.078 1 53.22 174 SER B O 1
ATOM 2819 N N . VAL B 1 175 ? 8.031 28.172 13.797 1 50.19 175 VAL B N 1
ATOM 2820 C CA . VAL B 1 175 ? 7.039 28.719 14.711 1 50.19 175 VAL B CA 1
ATOM 2821 C C . VAL B 1 175 ? 7.609 28.781 16.125 1 50.19 175 VAL B C 1
ATOM 2823 O O . VAL B 1 175 ? 7.43 29.766 16.844 1 50.19 175 VAL B O 1
ATOM 2826 N N . ASP B 1 176 ? 8.273 27.766 16.484 1 49.62 176 ASP B N 1
ATOM 2827 C CA . ASP B 1 176 ? 8.938 27.75 17.781 1 49.62 176 ASP B CA 1
ATOM 2828 C C . ASP B 1 176 ? 9.914 28.922 17.906 1 49.62 176 ASP B C 1
ATOM 2830 O O . ASP B 1 176 ? 10 29.562 18.953 1 49.62 176 ASP B O 1
ATOM 2834 N N . ASP B 1 177 ? 10.672 29.047 16.859 1 49.09 177 ASP B N 1
ATOM 2835 C CA . ASP B 1 177 ? 11.633 30.141 16.859 1 49.09 177 ASP B CA 1
ATOM 2836 C C . ASP B 1 177 ? 10.93 31.484 16.969 1 49.09 177 ASP B C 1
ATOM 2838 O O . ASP B 1 177 ? 11.398 32.375 17.672 1 49.09 177 ASP B O 1
ATOM 2842 N N . LEU B 1 178 ? 9.844 31.562 16.297 1 46.59 178 LEU B N 1
ATOM 2843 C CA . LEU B 1 178 ? 9.078 32.812 16.344 1 46.59 178 LEU B CA 1
ATOM 2844 C C . LEU B 1 178 ? 8.438 32.969 17.719 1 46.59 178 LEU B C 1
ATOM 2846 O O . LEU B 1 178 ? 8.438 34.094 18.266 1 46.59 178 LEU B O 1
ATOM 2850 N N . LEU B 1 179 ? 7.953 31.969 18.234 1 49.12 179 LEU B N 1
ATOM 2851 C CA . LEU B 1 179 ? 7.367 32.031 19.562 1 49.12 179 LEU B CA 1
ATOM 2852 C C . LEU B 1 179 ? 8.43 32.344 20.609 1 49.12 179 LEU B C 1
ATOM 2854 O O . LEU B 1 179 ? 8.188 33.094 21.562 1 49.12 179 LEU B O 1
ATOM 2858 N N . ASP B 1 180 ? 9.469 31.781 20.406 1 47.72 180 ASP B N 1
ATOM 2859 C CA . ASP B 1 180 ? 10.586 32.062 21.312 1 47.72 180 ASP B CA 1
ATOM 2860 C C . ASP B 1 180 ? 11 33.531 21.203 1 47.72 180 ASP B C 1
ATOM 2862 O O . ASP B 1 180 ? 11.312 34.188 22.219 1 47.72 180 ASP B O 1
ATOM 2866 N N . THR B 1 181 ? 11.117 34.031 20.031 1 47.53 181 THR B N 1
ATOM 2867 C CA . THR B 1 181 ? 11.477 35.406 19.828 1 47.53 181 THR B CA 1
ATOM 2868 C C . THR B 1 181 ? 10.414 36.344 20.391 1 47.53 181 THR B C 1
ATOM 2870 O O . THR B 1 181 ? 10.734 37.375 21 1 47.53 181 THR B O 1
ATOM 2873 N N . GLU B 1 182 ? 9.203 35.969 20.156 1 44.81 182 GLU B N 1
ATOM 2874 C CA . GLU B 1 182 ? 8.109 36.781 20.672 1 44.81 182 GLU B CA 1
ATOM 2875 C C . GLU B 1 182 ? 8.023 36.688 22.188 1 44.81 182 GLU B C 1
ATOM 2877 O O . GLU B 1 182 ? 7.699 37.688 22.859 1 44.81 182 GLU B O 1
ATOM 2882 N N . ARG B 1 183 ? 8.211 35.562 22.703 1 47.09 183 ARG B N 1
ATOM 2883 C CA . ARG B 1 183 ? 8.281 35.406 24.156 1 47.09 183 ARG B CA 1
ATOM 2884 C C . ARG B 1 183 ? 9.477 36.156 24.734 1 47.09 183 ARG B C 1
ATOM 2886 O O . ARG B 1 183 ? 9.484 36.531 25.906 1 47.09 183 ARG B O 1
ATOM 2893 N N . GLY B 1 184 ? 10.469 36.156 23.969 1 42.97 184 GLY B N 1
ATOM 2894 C CA . GLY B 1 184 ? 11.641 36.906 24.406 1 42.97 184 GLY B CA 1
ATOM 2895 C C . GLY B 1 184 ? 11.5 38.406 24.203 1 42.97 184 GLY B C 1
ATOM 2896 O O . GLY B 1 184 ? 12.492 39.125 24.266 1 42.97 184 GLY B O 1
ATOM 2897 N N . GLY B 1 185 ? 10.492 38.844 23.609 1 40.62 185 GLY B N 1
ATOM 2898 C CA . GLY B 1 185 ? 10.383 40.312 23.641 1 40.62 185 GLY B CA 1
ATOM 2899 C C . GLY B 1 185 ? 10.477 40.875 25.031 1 40.62 185 GLY B C 1
ATOM 2900 O O . GLY B 1 185 ? 10.281 40.188 26.016 1 40.62 185 GLY B O 1
ATOM 2901 N N . PRO B 1 186 ? 11.188 42.094 25.172 1 42.28 186 PRO B N 1
ATOM 2902 C CA . PRO B 1 186 ? 11.547 42.781 26.406 1 42.28 186 PRO B CA 1
ATOM 2903 C C . PRO B 1 186 ? 10.391 42.844 27.406 1 42.28 186 PRO B C 1
ATOM 2905 O O . PRO B 1 186 ? 9.227 42.906 27 1 42.28 186 PRO B O 1
ATOM 2908 N N . GLU B 1 187 ? 10.5 42.281 28.625 1 31.56 187 GLU B N 1
ATOM 2909 C CA .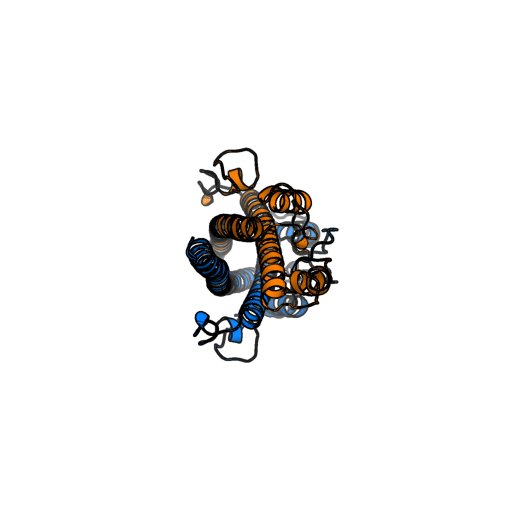 GLU B 1 187 ? 10 43.094 29.734 1 31.56 187 GLU B CA 1
ATOM 2910 C C . GLU B 1 187 ? 10.625 44.469 29.719 1 31.56 187 GLU B C 1
ATOM 2912 O O . GLU B 1 187 ? 11.812 44.625 29.422 1 31.56 187 GLU B O 1
#